Protein AF-0000000078366373 (afdb_homodimer)

Sequence (288 aa):
IADQNVWAMVDSGSMINIIPTELASAACLTLQKTSTSIRTMGGFKQEVDGVVEKQEIEVAKTRMALSFLVTKAPDVILGRPFLFAYNAVLAFDQTRREEVLRVEDGAGNKFETTICQPQSGKWQVSAEEEERCHRCGEPPAEDFIADQNVWAMVDSGSMINIIPTELASAACLTLQKTSTSIRTMGGFKQEVDGVVEKQEIEVAKTRMALSFLVTKAPDVILGRPFLFAYNAVLAFDQTRREEVLRVEDGAGNKFETTICQPQSGKWQVSAEEEERCHRCGEPPAEDF

Solvent-accessible surface area (backbone atoms only — not comparable to full-atom values): 16260 Å² total; per-residue (Å²): 70,83,91,39,91,65,44,53,42,57,21,62,61,33,84,48,26,34,38,18,43,68,56,38,58,74,60,66,58,70,69,39,87,62,87,68,78,48,64,47,79,71,66,45,77,46,70,55,76,19,31,34,68,65,43,55,35,69,57,66,92,31,73,49,63,42,57,28,40,22,22,79,30,82,53,29,33,40,7,36,57,51,36,25,72,26,40,21,33,40,38,27,35,52,90,76,70,43,36,36,39,32,34,37,36,97,86,66,52,73,32,70,42,75,52,52,69,46,58,76,92,66,43,62,44,72,82,79,68,88,72,71,87,70,74,84,68,72,73,75,75,73,81,124,70,81,91,41,88,63,44,46,42,57,21,61,61,33,85,47,27,34,37,17,43,68,56,39,57,74,60,65,57,70,68,38,86,63,86,66,78,48,63,47,79,70,66,44,79,47,68,54,76,19,32,34,69,66,43,55,36,70,57,66,91,30,73,49,62,43,57,29,39,23,24,79,29,82,53,29,33,41,6,37,56,50,34,24,72,27,39,22,32,40,37,27,34,52,89,77,69,43,36,37,40,33,35,38,38,97,85,66,53,72,32,69,42,70,52,52,69,44,64,73,93,63,44,51,40,62,83,76,78,69,73,76,89,68,73,84,69,72,72,74,76,72,81,124

Radius of gyration: 20.95 Å; Cα contacts (8 Å, |Δi|>4): 600; chains: 2; bounding box: 37×54×82 Å

Secondary structure (DSSP, 8-state):
-TT----EEE-TT-SS-EEEHHHHHHTTPPPBP----EE-TT--EE-EEEEEEEEEEEETTEEEEEEEEEES-SSEEE-HHHHHHTT-EEEEETTTTEEEEEEE-TTS-EEEEEEPP-SSS--------S--------------/-TT----EEE-TT-SS-EEEHHHHHHTTPPPBP----EE-TTS-EE-EEEEEEEEEEEETTEEEEEEEEEES-SSEEE-HHHHHHTT-EEEEETTTTEEEEEEE-TTS-EEEEEEPP-SSS---------S-------------

Structure (mmCIF, N/CA/C/O backbone):
data_AF-0000000078366373-model_v1
#
loop_
_entity.id
_entity.type
_entity.pdbx_description
1 polymer 'Peptidase A2 domain-containing protein'
#
loop_
_atom_site.group_PDB
_atom_site.id
_atom_site.type_symbol
_atom_site.label_atom_id
_atom_site.label_alt_id
_atom_site.label_comp_id
_atom_site.label_asym_id
_atom_site.label_entity_id
_atom_site.label_seq_id
_atom_site.pdbx_PDB_ins_code
_atom_site.Cartn_x
_atom_site.Cartn_y
_atom_site.Cartn_z
_atom_site.occupancy
_atom_site.B_iso_or_equiv
_atom_site.auth_seq_id
_atom_site.auth_comp_id
_atom_site.auth_asym_id
_atom_site.auth_atom_id
_atom_site.pdbx_PDB_model_num
ATOM 1 N N . ILE A 1 1 ? 3.695 -14.891 -13.5 1 82 1 ILE A N 1
ATOM 2 C CA . ILE A 1 1 ? 2.678 -15.789 -12.961 1 82 1 ILE A CA 1
ATOM 3 C C . ILE A 1 1 ? 2.322 -16.859 -13.992 1 82 1 ILE A C 1
ATOM 5 O O . ILE A 1 1 ? 1.938 -16.531 -15.125 1 82 1 ILE A O 1
ATOM 9 N N . ALA A 1 2 ? 2.238 -18.047 -13.57 1 78.75 2 ALA A N 1
ATOM 10 C CA . ALA A 1 2 ? 1.928 -19.156 -14.477 1 78.75 2 ALA A CA 1
ATOM 11 C C . ALA A 1 2 ? 2.57 -18.938 -15.844 1 78.75 2 ALA A C 1
ATOM 13 O O . ALA A 1 2 ? 1.902 -19.047 -16.875 1 78.75 2 ALA A O 1
ATOM 14 N N . ASP A 1 3 ? 3.795 -18.5 -15.875 1 81.06 3 ASP A N 1
ATOM 15 C CA . ASP A 1 3 ? 4.633 -18.359 -17.062 1 81.06 3 ASP A CA 1
ATOM 16 C C . ASP A 1 3 ? 4.281 -17.078 -17.828 1 81.06 3 ASP A C 1
ATOM 18 O O . ASP A 1 3 ? 4.613 -16.938 -19 1 81.06 3 ASP A O 1
ATOM 22 N N . GLN A 1 4 ? 3.451 -16.203 -17.297 1 85.19 4 GLN A N 1
ATOM 23 C CA . GLN A 1 4 ? 3.125 -14.906 -17.859 1 85.19 4 GLN A CA 1
ATOM 24 C C . GLN A 1 4 ? 3.816 -13.781 -17.109 1 85.19 4 GLN A C 1
ATOM 26 O O . GLN A 1 4 ? 3.887 -13.812 -15.875 1 85.19 4 GLN A O 1
ATOM 31 N N . ASN A 1 5 ? 4.359 -12.93 -17.875 1 88.88 5 ASN A N 1
ATOM 32 C CA . ASN A 1 5 ? 4.879 -11.703 -17.281 1 88.88 5 ASN A CA 1
ATOM 33 C C . ASN A 1 5 ? 3.787 -10.648 -17.141 1 88.88 5 ASN A C 1
ATOM 35 O O . ASN A 1 5 ? 3.117 -10.297 -18.109 1 88.88 5 ASN A O 1
ATOM 39 N N . VAL A 1 6 ? 3.58 -10.273 -15.945 1 92.31 6 VAL A N 1
ATOM 40 C CA . VAL A 1 6 ? 2.523 -9.297 -15.703 1 92.31 6 VAL A CA 1
ATOM 41 C C . VAL A 1 6 ? 3.049 -8.18 -14.805 1 92.31 6 VAL A C 1
ATOM 43 O O . VAL A 1 6 ? 4.004 -8.383 -14.047 1 92.31 6 VAL A O 1
ATOM 46 N N . TRP A 1 7 ? 2.451 -7.078 -14.992 1 91.62 7 TRP A N 1
ATOM 47 C CA . TRP A 1 7 ? 2.709 -5.988 -14.062 1 91.62 7 TRP A CA 1
ATOM 48 C C . TRP A 1 7 ? 1.916 -6.176 -12.773 1 91.62 7 TRP A C 1
ATOM 50 O O . TRP A 1 7 ? 0.748 -6.57 -12.805 1 91.62 7 TRP A O 1
ATOM 60 N N . ALA A 1 8 ? 2.58 -5.898 -11.672 1 94.75 8 ALA A N 1
ATOM 61 C CA . ALA A 1 8 ? 1.921 -5.988 -10.367 1 94.75 8 ALA A CA 1
ATOM 62 C C . ALA A 1 8 ? 2.203 -4.75 -9.523 1 94.75 8 ALA A C 1
ATOM 64 O O . ALA A 1 8 ? 3.287 -4.168 -9.609 1 94.75 8 ALA A O 1
ATOM 65 N N . MET A 1 9 ? 1.255 -4.406 -8.758 1 94.56 9 MET A N 1
ATOM 66 C CA . MET A 1 9 ? 1.419 -3.334 -7.781 1 94.56 9 MET A CA 1
ATOM 67 C C . MET A 1 9 ? 1.828 -3.891 -6.426 1 94.56 9 MET A C 1
ATOM 69 O O . MET A 1 9 ? 1.18 -4.797 -5.898 1 94.56 9 MET A O 1
ATOM 73 N N . VAL A 1 10 ? 2.904 -3.389 -5.914 1 96.75 10 VAL A N 1
ATOM 74 C CA . VAL A 1 10 ? 3.277 -3.719 -4.543 1 96.75 10 VAL A CA 1
ATOM 75 C C . VAL A 1 10 ? 2.527 -2.814 -3.568 1 96.75 10 VAL A C 1
ATOM 77 O O . VAL A 1 10 ? 2.637 -1.588 -3.641 1 96.75 10 VAL A O 1
ATOM 80 N N . ASP A 1 11 ? 1.824 -3.436 -2.689 1 94.94 11 ASP A N 1
ATOM 81 C CA . ASP A 1 11 ? 0.873 -2.689 -1.87 1 94.94 11 ASP A CA 1
ATOM 82 C C . ASP A 1 11 ? 0.983 -3.086 -0.4 1 94.94 11 ASP A C 1
ATOM 84 O O . ASP A 1 11 ? 0.378 -4.07 0.029 1 94.94 11 ASP A O 1
ATOM 88 N N . SER A 1 12 ? 1.621 -2.26 0.388 1 96.31 12 SER A N 1
ATOM 89 C CA . SER A 1 12 ? 1.841 -2.557 1.799 1 96.31 12 SER A CA 1
ATOM 90 C C . SER A 1 12 ? 0.565 -2.361 2.611 1 96.31 12 SER A C 1
ATOM 92 O O . SER A 1 12 ? 0.498 -2.758 3.777 1 96.31 12 SER A O 1
ATOM 94 N N . GLY A 1 13 ? -0.453 -1.841 2.092 1 93.25 13 GLY A N 1
ATOM 95 C CA . GLY A 1 13 ? -1.725 -1.666 2.775 1 93.25 13 GLY A CA 1
ATOM 96 C C . GLY A 1 13 ? -2.695 -2.805 2.531 1 93.25 13 GLY A C 1
ATOM 97 O O . GLY A 1 13 ? -3.707 -2.926 3.227 1 93.25 13 GLY A O 1
ATOM 98 N N . SER A 1 14 ? -2.389 -3.598 1.565 1 93.94 14 SER A N 1
ATOM 99 C CA . SER A 1 14 ? -3.293 -4.688 1.21 1 93.94 14 SER A CA 1
ATOM 100 C C . SER A 1 14 ? -3.018 -5.93 2.051 1 93.94 14 SER A C 1
ATOM 102 O O . SER A 1 14 ? -1.925 -6.496 1.989 1 93.94 14 SER A O 1
ATOM 104 N N . MET A 1 15 ? -3.99 -6.406 2.643 1 93.12 15 MET A N 1
ATOM 105 C CA . MET A 1 15 ? -3.865 -7.582 3.502 1 93.12 15 MET A CA 1
ATOM 106 C C . MET A 1 15 ? -3.928 -8.867 2.682 1 93.12 15 MET A C 1
ATOM 108 O O . MET A 1 15 ? -3.781 -9.961 3.225 1 93.12 15 MET A O 1
ATOM 112 N N . ILE A 1 16 ? -4.082 -8.641 1.407 1 94.81 16 ILE A N 1
ATOM 113 C CA . ILE A 1 16 ? -4.25 -9.812 0.549 1 94.81 16 ILE A CA 1
ATOM 114 C C . ILE A 1 16 ? -3.488 -9.602 -0.758 1 94.81 16 ILE A C 1
ATOM 116 O O . ILE A 1 16 ? -3.172 -8.469 -1.128 1 94.81 16 ILE A O 1
ATOM 120 N N . ASN A 1 17 ? -3.148 -10.727 -1.394 1 97.25 17 ASN A N 1
ATOM 121 C CA . ASN A 1 17 ? -2.734 -10.727 -2.793 1 97.25 17 ASN A CA 1
ATOM 122 C C . ASN A 1 17 ? -3.928 -10.883 -3.73 1 97.25 17 ASN A C 1
ATOM 124 O O . ASN A 1 17 ? -4.848 -11.656 -3.453 1 97.25 17 ASN A O 1
ATOM 128 N N . ILE A 1 18 ? -3.838 -10.203 -4.883 1 97.19 18 ILE A N 1
ATOM 129 C CA . ILE A 1 18 ? -4.98 -10.242 -5.789 1 97.19 18 ILE A CA 1
ATOM 130 C C . ILE A 1 18 ? -4.508 -10.555 -7.203 1 97.19 18 ILE A C 1
ATOM 132 O O . ILE A 1 18 ? -3.494 -10.016 -7.66 1 97.19 18 ILE A O 1
ATOM 136 N N . ILE A 1 19 ? -5.219 -11.422 -7.812 1 96.88 19 ILE A N 1
ATOM 137 C CA . ILE A 1 19 ? -5.117 -11.648 -9.25 1 96.88 19 ILE A CA 1
ATOM 138 C C . ILE A 1 19 ? -6.449 -11.312 -9.922 1 96.88 19 ILE A C 1
ATOM 140 O O . ILE A 1 19 ? -7.512 -11.727 -9.453 1 96.88 19 ILE A O 1
ATOM 144 N N . PRO A 1 20 ? -6.406 -10.617 -10.992 1 96.31 20 PRO A N 1
ATOM 145 C CA . PRO A 1 20 ? -7.641 -10.328 -11.734 1 96.31 20 PRO A CA 1
ATOM 146 C C . PRO A 1 20 ? -8.273 -11.586 -12.328 1 96.31 20 PRO A C 1
ATOM 148 O O . PRO A 1 20 ? -7.559 -12.469 -12.812 1 96.31 20 PRO A O 1
ATOM 151 N N . THR A 1 21 ? -9.57 -11.57 -12.359 1 96.88 21 THR A N 1
ATOM 152 C CA . THR A 1 21 ? -10.32 -12.695 -12.922 1 96.88 21 THR A CA 1
ATOM 153 C C . THR A 1 21 ? -9.883 -12.977 -14.352 1 96.88 21 THR A C 1
ATOM 155 O O . THR A 1 21 ? -9.711 -14.133 -14.742 1 96.88 21 THR A O 1
ATOM 158 N N . GLU A 1 22 ? -9.695 -11.906 -15.117 1 95.06 22 GLU A N 1
ATOM 159 C CA . GLU A 1 22 ? -9.305 -12.078 -16.516 1 95.06 22 GLU A CA 1
ATOM 160 C C . GLU A 1 22 ? -7.957 -12.773 -16.625 1 95.06 22 GLU A C 1
ATOM 162 O O . GLU A 1 22 ? -7.773 -13.648 -17.484 1 95.06 22 GLU A O 1
ATOM 167 N N . LEU A 1 23 ? -7.082 -12.406 -15.828 1 94.56 23 LEU A N 1
ATOM 168 C CA . LEU A 1 23 ? -5.762 -13.023 -15.844 1 94.56 23 LEU A CA 1
ATOM 169 C C . LEU A 1 23 ? -5.844 -14.484 -15.391 1 94.56 23 LEU A C 1
ATOM 171 O O . LEU A 1 23 ? -5.203 -15.352 -15.977 1 94.56 23 LEU A O 1
ATOM 175 N N . ALA A 1 24 ? -6.559 -14.75 -14.312 1 96.38 24 ALA A N 1
ATOM 176 C CA . ALA A 1 24 ? -6.723 -16.109 -13.82 1 96.38 24 ALA A CA 1
ATOM 177 C C . ALA A 1 24 ? -7.297 -17.016 -14.906 1 96.38 24 ALA A C 1
ATOM 179 O O . ALA A 1 24 ? -6.844 -18.156 -15.078 1 96.38 24 ALA A O 1
ATOM 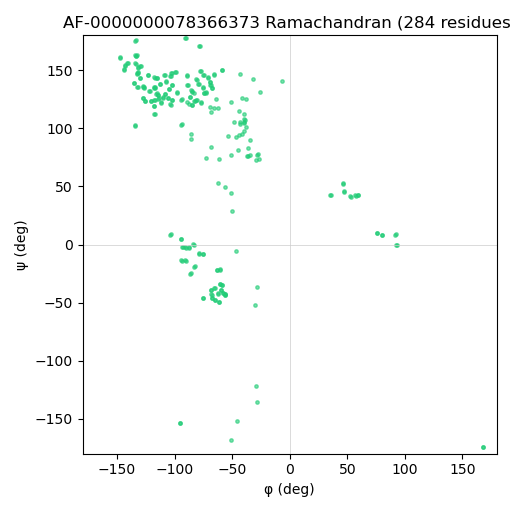180 N N . SER A 1 25 ? -8.258 -16.5 -15.57 1 95 25 SER A N 1
ATOM 181 C CA . SER A 1 25 ? -8.891 -17.25 -16.656 1 95 25 SER A CA 1
ATOM 182 C C . SER A 1 25 ? -7.91 -17.5 -17.797 1 95 25 SER A C 1
ATOM 184 O O . SER A 1 25 ? -7.789 -18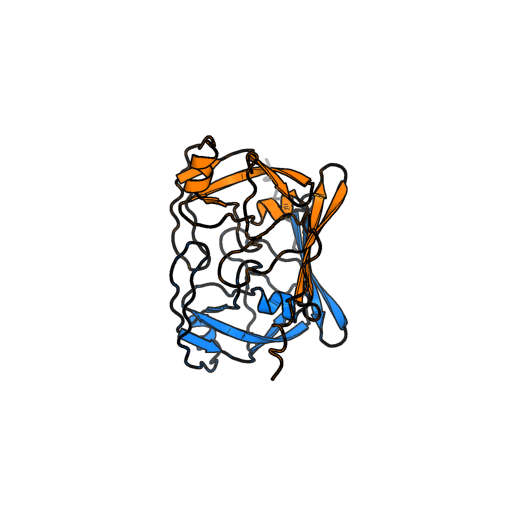.641 -18.281 1 95 25 SER A O 1
ATOM 186 N N . ALA A 1 26 ? -7.242 -16.453 -18.172 1 92.75 26 ALA A N 1
ATOM 187 C CA . ALA A 1 26 ? -6.297 -16.562 -19.281 1 92.75 26 ALA A CA 1
ATOM 188 C C . ALA A 1 26 ? -5.188 -17.562 -18.969 1 92.75 26 ALA A C 1
ATOM 190 O O . ALA A 1 26 ? -4.691 -18.25 -19.859 1 92.75 26 ALA A O 1
ATOM 191 N N . ALA A 1 27 ? -4.832 -17.609 -17.719 1 92.81 27 ALA A N 1
ATOM 192 C CA . ALA A 1 27 ? -3.74 -18.484 -17.297 1 92.81 27 ALA A CA 1
ATOM 193 C C . ALA A 1 27 ? -4.262 -19.859 -16.906 1 92.81 27 ALA A C 1
ATOM 195 O O . ALA A 1 27 ? -3.492 -20.719 -16.469 1 92.81 27 ALA A O 1
ATOM 196 N N . CYS A 1 28 ? -5.582 -20.078 -16.938 1 93.31 28 CYS A N 1
ATOM 197 C CA . CYS A 1 28 ? -6.242 -21.344 -16.625 1 93.31 28 CYS A CA 1
ATOM 198 C C . CYS A 1 28 ? -5.926 -21.781 -15.203 1 93.31 28 CYS A C 1
ATOM 200 O O . CYS A 1 28 ? -5.59 -22.938 -14.969 1 93.31 28 CYS A O 1
ATOM 202 N N . LEU A 1 29 ? -5.977 -20.828 -14.367 1 94.81 29 LEU A N 1
ATOM 203 C CA . LEU A 1 29 ? -5.746 -21.156 -12.969 1 94.81 29 LEU A CA 1
ATOM 204 C C . LEU A 1 29 ? -6.969 -21.844 -12.359 1 94.81 29 LEU A C 1
ATOM 206 O O . LEU A 1 29 ? -8.102 -21.516 -12.719 1 94.81 29 LEU A O 1
ATOM 210 N N . THR A 1 30 ? -6.703 -22.75 -11.469 1 95.06 30 THR A N 1
ATOM 211 C CA . THR A 1 30 ? -7.785 -23.422 -10.758 1 95.06 30 THR A CA 1
ATOM 212 C C . THR A 1 30 ? -8.281 -22.562 -9.602 1 95.06 30 THR A C 1
ATOM 214 O O . THR A 1 30 ? -7.504 -22.188 -8.719 1 95.06 30 THR A O 1
ATOM 217 N N . LEU A 1 31 ? -9.547 -22.281 -9.578 1 96.81 31 LEU A N 1
ATOM 218 C CA . LEU A 1 31 ? -10.148 -21.469 -8.531 1 96.81 31 LEU A CA 1
ATOM 219 C C . LEU A 1 31 ? -10.883 -22.344 -7.512 1 96.81 31 LEU A C 1
ATOM 221 O O . LEU A 1 31 ? -11.562 -23.297 -7.887 1 96.81 31 LEU A O 1
ATOM 225 N N . GLN A 1 32 ? -10.68 -22 -6.324 1 97.81 32 GLN A N 1
ATOM 226 C CA . GLN A 1 32 ? -11.484 -22.562 -5.246 1 97.81 32 GLN A CA 1
ATOM 227 C C . GLN A 1 32 ? -12.547 -21.578 -4.773 1 97.81 32 GLN A C 1
ATOM 229 O O . GLN A 1 32 ? -12.297 -20.375 -4.73 1 97.81 32 GLN A O 1
ATOM 234 N N . LYS A 1 33 ? -13.641 -22.125 -4.371 1 96.06 33 LYS A N 1
ATOM 235 C CA . LYS A 1 33 ? -14.695 -21.281 -3.83 1 96.06 33 LYS A CA 1
ATOM 236 C C . LYS A 1 33 ? -14.312 -20.719 -2.467 1 96.06 33 LYS A C 1
ATOM 238 O O . LYS A 1 33 ? -13.594 -21.359 -1.704 1 96.06 33 LYS A O 1
ATOM 243 N N . THR A 1 34 ? -14.758 -19.469 -2.283 1 94.81 34 THR A N 1
ATOM 244 C CA . THR A 1 34 ? -14.539 -18.859 -0.982 1 94.81 34 THR A CA 1
ATOM 245 C C . THR A 1 34 ? -15.727 -17.984 -0.587 1 94.81 34 THR A C 1
ATOM 247 O O . THR A 1 34 ? -16.438 -17.469 -1.451 1 94.81 34 THR A O 1
ATOM 250 N N . SER A 1 35 ? -15.969 -17.781 0.707 1 92.94 35 SER A N 1
ATOM 251 C CA . SER A 1 35 ? -16.984 -16.875 1.231 1 92.94 35 SER A CA 1
ATOM 252 C C . SER A 1 35 ? -16.359 -15.578 1.736 1 92.94 35 SER A C 1
ATOM 254 O O . SER A 1 35 ? -17.047 -14.734 2.316 1 92.94 35 SER A O 1
ATOM 256 N N . THR A 1 36 ? -15.188 -15.469 1.461 1 90.94 36 THR A N 1
ATOM 257 C CA . THR A 1 36 ? -14.438 -14.312 1.933 1 90.94 36 THR A CA 1
ATOM 258 C C . THR A 1 36 ? -14.938 -13.039 1.256 1 90.94 36 THR A C 1
ATOM 260 O O . THR A 1 36 ? -15.211 -13.031 0.054 1 90.94 36 THR A O 1
ATOM 263 N N . SER A 1 37 ? -15.117 -12.008 2.057 1 90.25 37 SER A N 1
ATOM 264 C CA . SER A 1 37 ? -15.391 -10.664 1.542 1 90.25 37 SER A CA 1
ATOM 265 C C . SER A 1 37 ? -14.258 -9.703 1.888 1 90.25 37 SER A C 1
ATOM 267 O O . SER A 1 37 ? -13.625 -9.828 2.938 1 90.25 37 SER A O 1
ATOM 269 N N . ILE A 1 38 ? -14.031 -8.836 0.922 1 91.19 38 ILE A N 1
ATOM 270 C CA . ILE A 1 38 ? -12.977 -7.863 1.178 1 91.19 38 ILE A CA 1
ATOM 271 C C . ILE A 1 38 ? -13.492 -6.453 0.887 1 91.19 38 ILE A C 1
ATOM 273 O O . ILE A 1 38 ? -14.453 -6.281 0.128 1 91.19 38 ILE A O 1
ATOM 277 N N . ARG A 1 39 ? -12.883 -5.496 1.567 1 89.62 39 ARG A N 1
ATOM 278 C CA . ARG A 1 39 ? -13.141 -4.082 1.335 1 89.62 39 ARG A CA 1
ATOM 279 C C . ARG A 1 39 ? -11.859 -3.338 0.985 1 89.62 39 ARG A C 1
ATOM 281 O O . ARG A 1 39 ? -10.797 -3.631 1.537 1 89.62 39 ARG A O 1
ATOM 288 N N . THR A 1 40 ? -12.023 -2.377 0.145 1 87.56 40 THR A N 1
ATOM 289 C CA . THR A 1 40 ? -10.891 -1.515 -0.178 1 87.56 40 THR A CA 1
ATOM 290 C C . THR A 1 40 ? -10.664 -0.487 0.926 1 87.56 40 THR A C 1
ATOM 292 O O . THR A 1 40 ? -11.484 -0.352 1.836 1 87.56 40 THR A O 1
ATOM 295 N N . MET A 1 41 ? -9.625 0.19 0.864 1 82.19 41 MET A N 1
ATOM 296 C CA . MET A 1 41 ? -9.352 1.265 1.812 1 82.19 41 MET A CA 1
ATOM 297 C C . MET A 1 41 ? -10.383 2.377 1.692 1 82.19 41 MET A C 1
ATOM 299 O O . MET A 1 41 ? -10.672 3.074 2.668 1 82.19 41 MET A O 1
ATOM 303 N N . GLY A 1 42 ? -10.992 2.42 0.568 1 82.94 42 GLY A N 1
ATOM 304 C CA . GLY A 1 42 ? -12.078 3.375 0.392 1 82.94 42 GLY A CA 1
ATOM 305 C C . GLY A 1 42 ? -13.383 2.922 1.023 1 82.94 42 GLY A C 1
ATOM 306 O O . GLY A 1 42 ? -14.359 3.67 1.043 1 82.94 42 GLY A O 1
ATOM 307 N N . GLY A 1 43 ? -13.367 1.695 1.475 1 85.94 43 GLY A N 1
ATOM 308 C CA . GLY A 1 43 ? -14.562 1.171 2.123 1 85.94 43 GLY A CA 1
ATOM 309 C C . GLY A 1 43 ? -15.492 0.458 1.164 1 85.94 43 GLY A C 1
ATOM 310 O O . GLY A 1 43 ? -16.609 0.099 1.533 1 85.94 43 GLY A O 1
ATOM 311 N N . PHE A 1 44 ? -15.047 0.253 -0.017 1 87.56 44 PHE A N 1
ATOM 312 C CA . PHE A 1 44 ? -15.898 -0.368 -1.027 1 87.56 44 PHE A CA 1
ATOM 313 C C . PHE A 1 44 ? -15.773 -1.887 -0.981 1 87.56 44 PHE A C 1
ATOM 315 O O . PHE A 1 44 ? -14.672 -2.42 -0.834 1 87.56 44 PHE A O 1
ATOM 322 N N . LYS A 1 45 ? -16.906 -2.447 -1.097 1 90.31 45 LYS A N 1
ATOM 323 C CA . LYS A 1 45 ? -16.906 -3.906 -1.142 1 90.31 45 LYS A CA 1
ATOM 324 C C . LYS A 1 45 ? -16.422 -4.414 -2.502 1 90.31 45 LYS A C 1
ATOM 326 O O . LYS A 1 45 ? -16.891 -3.945 -3.541 1 90.31 45 LYS A O 1
ATOM 331 N N . GLN A 1 46 ? -15.586 -5.375 -2.469 1 91.69 46 GLN A N 1
ATOM 332 C CA . GLN A 1 46 ? -15.078 -6.02 -3.676 1 91.69 46 GLN A CA 1
ATOM 333 C C . GLN A 1 46 ? -15.539 -7.473 -3.756 1 91.69 46 GLN A C 1
ATOM 335 O O . GLN A 1 46 ? -15.359 -8.242 -2.809 1 91.69 46 GLN A O 1
ATOM 340 N N . GLU A 1 47 ? -16.141 -7.766 -4.848 1 93.5 47 GLU A N 1
ATOM 341 C CA . GLU A 1 47 ? -16.547 -9.156 -5.047 1 93.5 47 GLU A CA 1
ATOM 342 C C . GLU A 1 47 ? -15.336 -10.062 -5.246 1 93.5 47 GLU A C 1
ATOM 344 O O . GLU A 1 47 ? -14.391 -9.695 -5.949 1 93.5 47 GLU A O 1
ATOM 349 N N . VAL A 1 48 ? -15.438 -11.219 -4.633 1 96.56 48 VAL A N 1
ATOM 350 C CA . VAL A 1 48 ? -14.375 -12.219 -4.742 1 96.56 48 VAL A CA 1
ATOM 351 C C . VAL A 1 48 ? -14.875 -13.414 -5.547 1 96.56 48 VAL A C 1
ATOM 353 O O . VAL A 1 48 ? -15.844 -14.07 -5.16 1 96.56 48 VAL A O 1
ATOM 356 N N . ASP A 1 49 ? -14.211 -13.711 -6.605 1 97.44 49 ASP A N 1
ATOM 357 C CA . ASP A 1 49 ? -14.641 -14.789 -7.492 1 97.44 49 ASP A CA 1
ATOM 358 C C . ASP A 1 49 ? -14.102 -16.141 -7.016 1 97.44 49 ASP A C 1
ATOM 360 O O . ASP A 1 49 ? -14.664 -17.188 -7.352 1 97.44 49 ASP A O 1
ATOM 364 N N . GLY A 1 50 ? -13.031 -16.094 -6.305 1 98 50 GLY A N 1
ATOM 365 C CA . GLY A 1 50 ? -12.414 -17.312 -5.805 1 98 50 GLY A CA 1
ATOM 366 C C . GLY A 1 50 ? -11.016 -17.094 -5.246 1 98 50 GLY A C 1
ATOM 367 O O . GLY A 1 50 ? -10.617 -15.953 -5.008 1 98 50 GLY A O 1
ATOM 368 N N . VAL A 1 51 ? -10.453 -18.219 -4.918 1 98.25 51 VAL A N 1
ATOM 369 C CA . VAL A 1 51 ? -9.094 -18.203 -4.391 1 98.25 51 VAL A CA 1
ATOM 370 C C . VAL A 1 51 ? -8.211 -19.156 -5.195 1 98.25 51 VAL A C 1
ATOM 372 O O . VAL A 1 51 ? -8.641 -20.25 -5.57 1 98.25 51 VAL A O 1
ATOM 375 N N . VAL A 1 52 ? -7.066 -18.719 -5.535 1 97.69 52 VAL A N 1
ATOM 376 C CA . VAL A 1 52 ? -6.012 -19.578 -6.059 1 97.69 52 VAL A CA 1
ATOM 377 C C . VAL A 1 52 ? -4.988 -19.859 -4.961 1 97.69 52 VAL A C 1
ATOM 379 O O . VAL A 1 52 ? -4.395 -18.938 -4.398 1 97.69 52 VAL A O 1
ATOM 382 N N . GLU A 1 53 ? -4.762 -21.062 -4.715 1 96.75 53 GLU A N 1
ATOM 383 C CA . GLU A 1 53 ? -3.832 -21.438 -3.648 1 96.75 53 GLU A CA 1
ATOM 384 C C . GLU A 1 53 ? -2.496 -21.891 -4.219 1 96.75 53 GLU A C 1
ATOM 386 O O . GLU A 1 53 ? -2.451 -22.516 -5.289 1 96.75 53 GLU A O 1
ATOM 391 N N . LYS A 1 54 ? -1.443 -21.578 -3.506 1 96.44 54 LYS A N 1
ATOM 392 C CA . LYS A 1 54 ? -0.094 -22.062 -3.779 1 96.44 54 LYS A CA 1
ATOM 393 C C . LYS A 1 54 ? 0.3 -21.812 -5.23 1 96.44 54 LYS A C 1
ATOM 395 O O . LYS A 1 54 ? 0.787 -22.703 -5.914 1 96.44 54 LYS A O 1
ATOM 400 N N . GLN A 1 55 ? -0.048 -20.672 -5.699 1 96.31 55 GLN A N 1
ATOM 401 C CA . GLN A 1 55 ? 0.388 -20.281 -7.031 1 96.31 55 GLN A CA 1
ATOM 402 C C . GLN A 1 55 ? 1.846 -19.828 -7.023 1 96.31 55 GLN A C 1
ATOM 404 O O . GLN A 1 55 ? 2.207 -18.891 -6.305 1 96.31 55 GLN A O 1
ATOM 409 N N . GLU A 1 56 ? 2.641 -20.484 -7.816 1 95.44 56 GLU A N 1
ATOM 410 C CA . GLU A 1 56 ? 4.039 -20.094 -7.918 1 95.44 56 GLU A CA 1
ATOM 411 C C . GLU A 1 56 ? 4.188 -18.781 -8.703 1 95.44 56 GLU A C 1
ATOM 413 O O . GLU A 1 56 ? 3.629 -18.641 -9.789 1 95.44 56 GLU A O 1
ATOM 418 N N . ILE A 1 57 ? 4.953 -17.859 -8.086 1 96 57 ILE A N 1
ATOM 419 C CA . ILE A 1 57 ? 5.277 -16.625 -8.797 1 96 57 ILE A CA 1
ATOM 420 C C . ILE A 1 57 ? 6.77 -16.328 -8.656 1 96 57 ILE A C 1
ATOM 422 O O . ILE A 1 57 ? 7.426 -16.828 -7.742 1 96 57 ILE A O 1
ATOM 426 N N . GLU A 1 58 ? 7.227 -15.578 -9.633 1 96.31 58 GLU A N 1
ATOM 427 C CA . GLU A 1 58 ? 8.617 -15.141 -9.57 1 96.31 58 GLU A CA 1
ATOM 428 C C . GLU A 1 58 ? 8.719 -13.617 -9.562 1 96.31 58 GLU A C 1
ATOM 430 O O . GLU A 1 58 ? 8.164 -12.953 -10.438 1 96.31 58 GLU A O 1
ATOM 435 N N . VAL A 1 59 ? 9.359 -13.141 -8.547 1 95.94 59 VAL A N 1
ATOM 436 C CA . VAL A 1 59 ? 9.68 -11.719 -8.43 1 95.94 59 VAL A CA 1
ATOM 437 C C . VAL A 1 59 ? 11.172 -11.547 -8.164 1 95.94 59 VAL A C 1
ATOM 439 O O . VAL A 1 59 ? 11.711 -12.109 -7.207 1 95.94 59 VAL A O 1
ATOM 442 N N . ALA A 1 60 ? 11.906 -10.742 -8.961 1 94.69 60 ALA A N 1
ATOM 443 C CA . ALA A 1 60 ? 13.336 -10.477 -8.82 1 94.69 60 ALA A CA 1
ATOM 444 C C . ALA A 1 60 ? 14.125 -11.766 -8.617 1 94.69 60 ALA A C 1
ATOM 446 O O . ALA A 1 60 ? 14.914 -11.883 -7.676 1 94.69 60 ALA A O 1
ATOM 447 N N . LYS A 1 61 ? 13.883 -12.789 -9.352 1 94 61 LYS A N 1
ATOM 448 C CA . LYS A 1 61 ? 14.602 -14.055 -9.406 1 94 61 LYS A CA 1
ATOM 449 C C . LYS A 1 61 ? 14.266 -14.922 -8.195 1 94 61 LYS A C 1
ATOM 451 O O . LYS A 1 61 ? 14.961 -15.898 -7.91 1 94 61 LYS A O 1
ATOM 456 N N . THR A 1 62 ? 13.297 -14.539 -7.441 1 96.75 62 THR A N 1
ATOM 457 C CA . THR A 1 62 ? 12.844 -15.312 -6.289 1 96.75 62 THR A CA 1
ATOM 458 C C . THR A 1 62 ? 11.484 -15.953 -6.566 1 96.75 62 THR A C 1
ATOM 460 O O . THR A 1 62 ? 10.531 -15.266 -6.938 1 96.75 62 THR A O 1
ATOM 463 N N . ARG A 1 63 ? 11.43 -17.219 -6.312 1 96.25 63 ARG A N 1
ATOM 464 C CA . ARG A 1 63 ? 10.203 -17.953 -6.578 1 96.25 63 ARG A CA 1
ATOM 465 C C . ARG A 1 63 ? 9.594 -18.484 -5.285 1 96.25 63 ARG A C 1
ATOM 467 O O . ARG A 1 63 ? 10.297 -19.078 -4.465 1 96.25 63 ARG A O 1
ATOM 474 N N . MET A 1 64 ? 8.352 -18.219 -5.141 1 96.88 64 MET A N 1
ATOM 475 C CA . MET A 1 64 ? 7.586 -18.75 -4.016 1 96.88 64 MET A CA 1
ATOM 476 C C . MET A 1 64 ? 6.137 -19 -4.414 1 96.88 64 MET A C 1
ATOM 478 O O . MET A 1 64 ? 5.664 -18.484 -5.422 1 96.88 64 MET A O 1
ATOM 482 N N . ALA A 1 65 ? 5.531 -19.812 -3.643 1 97.06 65 ALA A N 1
ATOM 483 C CA . ALA A 1 65 ? 4.105 -20.062 -3.836 1 97.06 65 ALA A CA 1
ATOM 484 C C . ALA A 1 65 ? 3.266 -19.219 -2.889 1 97.06 65 ALA A C 1
ATOM 486 O O . ALA A 1 65 ? 3.523 -19.188 -1.684 1 97.06 65 ALA A O 1
ATOM 487 N N . LEU A 1 66 ? 2.307 -18.562 -3.441 1 97.81 66 LEU A N 1
ATOM 488 C CA . LEU A 1 66 ? 1.418 -17.703 -2.66 1 97.81 66 LEU A CA 1
ATOM 489 C C . LEU A 1 66 ? -0.041 -17.969 -3.016 1 97.81 66 LEU A C 1
ATOM 491 O O . LEU A 1 66 ? -0.334 -18.531 -4.074 1 97.81 66 LEU A O 1
ATOM 495 N N . SER A 1 67 ? -0.898 -17.531 -2.166 1 98.19 67 SER A N 1
ATOM 496 C CA . SER A 1 67 ? -2.332 -17.531 -2.436 1 98.19 67 SER A CA 1
ATOM 497 C C . SER A 1 67 ? -2.807 -16.156 -2.885 1 98.19 67 SER A C 1
ATOM 499 O O . SER A 1 67 ? -2.281 -15.133 -2.432 1 98.19 67 SER A O 1
ATOM 501 N N . PHE A 1 68 ? -3.791 -16.234 -3.701 1 97.94 68 PHE A N 1
ATOM 502 C CA . PHE A 1 68 ? -4.375 -15.008 -4.242 1 97.94 68 PHE A CA 1
ATOM 503 C C . PHE A 1 68 ? -5.898 -15.078 -4.207 1 97.94 68 PHE A C 1
ATOM 505 O O . PHE A 1 68 ? -6.484 -16.125 -4.484 1 97.94 68 PHE A O 1
ATOM 512 N N . LEU A 1 69 ? -6.492 -13.961 -3.84 1 98.06 69 LEU A N 1
ATOM 513 C CA . LEU A 1 69 ? -7.902 -13.805 -4.172 1 98.06 69 LEU A CA 1
ATOM 514 C C . LEU A 1 69 ? -8.078 -13.359 -5.621 1 98.06 69 LEU A C 1
ATOM 516 O O . LEU A 1 69 ? -7.289 -12.562 -6.129 1 98.06 69 LEU A O 1
ATOM 520 N N . VAL A 1 70 ? -9.062 -13.906 -6.176 1 97.56 70 VAL A N 1
ATOM 521 C CA . VAL A 1 70 ? -9.383 -13.555 -7.559 1 97.56 70 VAL A CA 1
ATOM 522 C C . VAL A 1 70 ? -10.578 -12.609 -7.59 1 97.56 70 VAL A C 1
ATOM 524 O O . VAL A 1 70 ? -11.656 -12.938 -7.082 1 97.56 70 VAL A O 1
ATOM 527 N N . THR A 1 71 ? -10.328 -11.453 -8.148 1 96.69 71 THR A N 1
ATOM 528 C CA . THR A 1 71 ? -11.367 -10.438 -8.203 1 96.69 71 T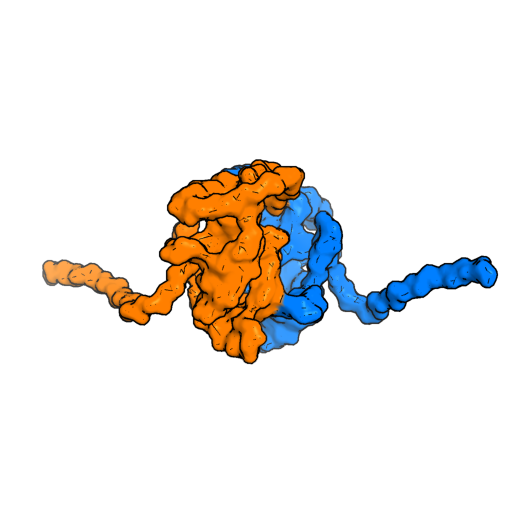HR A CA 1
ATOM 529 C C . THR A 1 71 ? -11.445 -9.82 -9.594 1 96.69 71 THR A C 1
ATOM 531 O O . THR A 1 71 ? -10.586 -10.07 -10.438 1 96.69 71 THR A O 1
ATOM 534 N N . LYS A 1 72 ? -12.461 -8.922 -9.758 1 94.06 72 LYS A N 1
ATOM 535 C CA . LYS A 1 72 ? -12.633 -8.234 -11.031 1 94.06 72 LYS A CA 1
ATOM 536 C C . LYS A 1 72 ? -11.797 -6.957 -11.086 1 94.06 72 LYS A C 1
ATOM 538 O O . LYS A 1 72 ? -11.781 -6.27 -12.109 1 94.06 72 LYS A O 1
ATOM 543 N N . ALA A 1 73 ? -11.133 -6.695 -9.969 1 90.62 73 ALA A N 1
ATOM 544 C CA . ALA A 1 73 ? -10.211 -5.562 -10.031 1 90.62 73 ALA A CA 1
ATOM 545 C C . ALA A 1 73 ? -9.156 -5.77 -11.109 1 90.62 73 ALA A C 1
ATOM 547 O O . ALA A 1 73 ? -8.719 -6.895 -11.352 1 90.62 73 ALA A O 1
ATOM 548 N N . PRO A 1 74 ? -8.672 -4.652 -11.703 1 89.38 74 PRO A N 1
ATOM 549 C CA . PRO A 1 74 ? -7.867 -4.801 -12.914 1 89.38 74 PRO A CA 1
ATOM 550 C C . PRO A 1 74 ? -6.406 -5.129 -12.617 1 89.38 74 PRO A C 1
ATOM 552 O O . PRO A 1 74 ? -5.699 -5.645 -13.484 1 89.38 74 PRO A O 1
ATOM 555 N N . ASP A 1 75 ? -5.977 -4.879 -11.445 1 91.5 75 ASP A N 1
ATOM 556 C CA . ASP A 1 75 ? -4.539 -4.934 -11.211 1 91.5 75 ASP A CA 1
ATOM 557 C C . ASP A 1 75 ? -4.164 -6.141 -10.352 1 91.5 75 ASP A C 1
ATOM 559 O O . ASP A 1 75 ? -4.93 -6.547 -9.477 1 91.5 75 ASP A O 1
ATOM 563 N N . VAL A 1 76 ? -2.986 -6.652 -10.68 1 95.44 76 VAL A N 1
ATOM 564 C CA . VAL A 1 76 ? -2.379 -7.602 -9.758 1 95.44 76 VAL A CA 1
ATOM 565 C C . VAL A 1 76 ? -1.833 -6.859 -8.539 1 95.44 76 VAL A C 1
ATOM 567 O O . VAL A 1 76 ? -1.127 -5.859 -8.68 1 95.44 76 VAL A O 1
ATOM 570 N N . ILE A 1 77 ? -2.195 -7.363 -7.41 1 96.19 77 ILE A N 1
ATOM 571 C CA . ILE A 1 77 ? -1.723 -6.738 -6.18 1 96.19 77 ILE A CA 1
ATOM 572 C C . ILE A 1 77 ? -0.872 -7.727 -5.387 1 96.19 77 ILE A C 1
ATOM 574 O O . ILE A 1 77 ? -1.316 -8.836 -5.09 1 96.19 77 ILE A O 1
ATOM 578 N N . LEU A 1 78 ? 0.332 -7.355 -5.203 1 97.44 78 LEU A N 1
ATOM 579 C CA . LEU A 1 78 ? 1.168 -8.039 -4.223 1 97.44 78 LEU A CA 1
ATOM 580 C C . LEU A 1 78 ? 1.12 -7.328 -2.875 1 97.44 78 LEU A C 1
ATOM 582 O O . LEU A 1 78 ? 1.772 -6.297 -2.688 1 97.44 78 LEU A O 1
ATOM 586 N N . GLY A 1 79 ? 0.385 -7.93 -1.992 1 96.88 79 GLY A N 1
ATOM 587 C CA . GLY A 1 79 ? 0.142 -7.309 -0.702 1 96.88 79 GLY A CA 1
ATOM 588 C C . GLY A 1 79 ? 1.096 -7.781 0.379 1 96.88 79 GLY A C 1
ATOM 589 O O . GLY A 1 79 ? 2.229 -8.164 0.087 1 96.88 79 GLY A O 1
ATOM 590 N N . ARG A 1 80 ? 0.612 -7.691 1.594 1 97.06 80 ARG A N 1
ATOM 591 C CA . ARG A 1 80 ? 1.415 -7.973 2.779 1 97.06 80 ARG A CA 1
ATOM 592 C C . ARG A 1 80 ? 1.83 -9.438 2.826 1 97.06 80 ARG A C 1
ATOM 594 O O . ARG A 1 80 ? 2.959 -9.758 3.207 1 97.06 80 ARG A O 1
ATOM 601 N N . PRO A 1 81 ? 0.971 -10.391 2.414 1 97.69 81 PRO A N 1
ATOM 602 C CA . PRO A 1 81 ? 1.462 -11.766 2.41 1 97.69 81 PRO A CA 1
ATOM 603 C C . PRO A 1 81 ? 2.699 -11.953 1.534 1 97.69 81 PRO A C 1
ATOM 605 O O . PRO A 1 81 ? 3.633 -12.656 1.919 1 97.69 81 PRO A O 1
ATOM 608 N N . PHE A 1 82 ? 2.635 -11.32 0.425 1 98.12 82 PHE A N 1
ATOM 609 C CA . PHE A 1 82 ? 3.82 -11.328 -0.425 1 98.12 82 PHE A CA 1
ATOM 610 C C . PHE A 1 82 ? 5 -10.672 0.282 1 98.12 82 PHE A C 1
ATOM 612 O O . PHE A 1 82 ? 6.098 -11.234 0.322 1 98.12 82 PHE A O 1
ATOM 619 N N . LEU A 1 83 ? 4.797 -9.531 0.812 1 98.38 83 LEU A N 1
ATOM 620 C CA . LEU A 1 83 ? 5.871 -8.758 1.432 1 98.38 83 LEU A CA 1
ATOM 621 C C . LEU A 1 83 ? 6.508 -9.539 2.578 1 98.38 83 LEU A C 1
ATOM 623 O O . LEU A 1 83 ? 7.73 -9.539 2.73 1 98.38 83 LEU A O 1
ATOM 627 N N . PHE A 1 84 ? 5.699 -10.219 3.328 1 97.94 84 PHE A N 1
ATOM 628 C CA . PHE A 1 84 ? 6.234 -11.008 4.43 1 97.94 84 PHE A CA 1
ATOM 629 C C . PHE A 1 84 ? 6.906 -12.273 3.914 1 97.94 84 PHE A C 1
ATOM 631 O O . PHE A 1 84 ? 8.031 -12.586 4.297 1 97.94 84 PHE A O 1
ATOM 638 N N . ALA A 1 85 ? 6.27 -12.961 3.031 1 98.12 85 ALA A N 1
ATOM 639 C CA . ALA A 1 85 ? 6.816 -14.227 2.539 1 98.12 85 ALA A CA 1
ATOM 640 C C . ALA A 1 85 ? 8.195 -14.023 1.913 1 98.12 85 ALA A C 1
ATOM 642 O O . ALA A 1 85 ? 9.07 -14.883 2.031 1 98.12 85 ALA A O 1
ATOM 643 N N . TYR A 1 86 ? 8.359 -12.922 1.3 1 98.56 86 TYR A N 1
ATOM 644 C CA . TYR A 1 86 ? 9.586 -12.656 0.558 1 98.56 86 TYR A CA 1
ATOM 645 C C . TYR A 1 86 ? 10.586 -11.898 1.416 1 98.56 86 TYR A C 1
ATOM 647 O O . TYR A 1 86 ? 11.633 -11.461 0.923 1 98.56 86 TYR A O 1
ATOM 655 N N . ASN A 1 87 ? 10.242 -11.695 2.666 1 98.56 87 ASN A N 1
ATOM 656 C CA . ASN A 1 87 ? 11.078 -10.844 3.51 1 98.56 87 ASN A CA 1
ATOM 657 C C . ASN A 1 87 ? 11.469 -9.555 2.791 1 98.56 87 ASN A C 1
ATOM 659 O O . ASN A 1 87 ? 12.656 -9.211 2.734 1 98.56 87 ASN A O 1
ATOM 663 N N . ALA A 1 88 ? 10.555 -8.859 2.281 1 98.69 88 ALA A N 1
ATOM 664 C CA . ALA A 1 88 ? 10.781 -7.75 1.359 1 98.69 88 ALA A CA 1
ATOM 665 C C . ALA A 1 88 ? 11.258 -6.504 2.104 1 98.69 88 ALA A C 1
ATOM 667 O O . ALA A 1 88 ? 10.891 -6.289 3.262 1 98.69 88 ALA A O 1
ATOM 668 N N . VAL A 1 89 ? 12.023 -5.746 1.462 1 98.75 89 VAL A N 1
ATOM 669 C CA . VAL A 1 89 ? 12.391 -4.391 1.863 1 98.75 89 VAL A CA 1
ATOM 670 C C . VAL A 1 89 ? 12.094 -3.414 0.728 1 98.75 89 VAL A C 1
ATOM 672 O O . VAL A 1 89 ? 12.57 -3.596 -0.396 1 98.75 89 VAL A O 1
ATOM 675 N N . LEU A 1 90 ? 11.328 -2.463 1.012 1 98.62 90 LEU A N 1
ATOM 676 C CA . LEU A 1 90 ? 11.055 -1.373 0.083 1 98.62 90 LEU A CA 1
ATOM 677 C C . LEU A 1 90 ? 11.773 -0.099 0.51 1 98.62 90 LEU A C 1
ATOM 679 O O . LEU A 1 90 ? 11.633 0.345 1.652 1 98.62 90 LEU A O 1
ATOM 683 N N . ALA A 1 91 ? 12.492 0.4 -0.403 1 98.62 91 ALA A N 1
ATOM 684 C CA . ALA A 1 91 ? 13.195 1.651 -0.126 1 98.62 91 ALA A CA 1
ATOM 685 C C . ALA A 1 91 ? 12.805 2.732 -1.128 1 98.62 91 ALA A C 1
ATOM 687 O O . ALA A 1 91 ? 12.797 2.494 -2.338 1 98.62 91 ALA A O 1
ATOM 688 N N . PHE A 1 92 ? 12.5 3.865 -0.607 1 98 92 PHE A N 1
ATOM 689 C CA . PHE A 1 92 ? 12.109 5.02 -1.411 1 98 92 PHE A CA 1
ATOM 690 C C . PHE A 1 92 ? 13.141 6.133 -1.299 1 98 92 PHE A C 1
ATOM 692 O O . PHE A 1 92 ? 13.523 6.523 -0.194 1 98 92 PHE A O 1
ATOM 699 N N . ASP A 1 93 ? 13.578 6.613 -2.385 1 96.88 93 ASP A N 1
ATOM 700 C CA . ASP A 1 93 ? 14.586 7.672 -2.436 1 96.88 93 ASP A CA 1
ATOM 701 C C . ASP A 1 93 ? 14.023 8.93 -3.098 1 96.88 93 ASP A C 1
ATOM 703 O O . ASP A 1 93 ? 13.789 8.945 -4.309 1 96.88 93 ASP A O 1
ATOM 707 N N . GLN A 1 94 ? 13.883 9.938 -2.289 1 96.19 94 GLN A N 1
ATOM 708 C CA . GLN A 1 94 ? 13.305 11.172 -2.799 1 96.19 94 GLN A CA 1
ATOM 709 C C . GLN A 1 94 ? 14.242 11.852 -3.793 1 96.19 94 GLN A C 1
ATOM 711 O O . GLN A 1 94 ? 13.797 12.398 -4.801 1 96.19 94 GLN A O 1
ATOM 716 N N . THR A 1 95 ? 15.484 11.805 -3.498 1 94.5 95 THR A N 1
ATOM 717 C CA . THR A 1 95 ? 16.453 12.5 -4.332 1 94.5 95 THR A CA 1
ATOM 718 C C . THR A 1 95 ? 16.562 11.844 -5.703 1 94.5 95 THR A C 1
ATOM 720 O O . THR A 1 95 ? 16.516 12.531 -6.73 1 94.5 95 THR A O 1
ATOM 723 N N . ARG A 1 96 ? 16.594 10.586 -5.742 1 93.5 96 ARG A N 1
ATOM 724 C CA . ARG A 1 96 ? 16.734 9.859 -7 1 93.5 96 ARG A CA 1
ATOM 725 C C . ARG A 1 96 ? 15.375 9.555 -7.617 1 93.5 96 ARG A C 1
ATOM 727 O O . ARG A 1 96 ? 15.289 9.133 -8.773 1 93.5 96 ARG A O 1
ATOM 734 N N . ARG A 1 97 ? 14.305 9.711 -6.832 1 91.81 97 ARG A N 1
ATOM 735 C CA . ARG A 1 97 ? 12.953 9.336 -7.242 1 91.81 97 ARG A CA 1
ATOM 736 C C . ARG A 1 97 ? 12.891 7.863 -7.637 1 91.81 97 ARG A C 1
ATOM 738 O O . ARG A 1 97 ? 12.32 7.516 -8.664 1 91.81 97 ARG A O 1
ATOM 745 N N . GLU A 1 98 ? 13.578 7.031 -6.797 1 94.5 98 GLU A N 1
ATOM 746 C CA . GLU A 1 98 ? 13.633 5.598 -7.066 1 94.5 98 GLU A CA 1
ATOM 747 C C . GLU A 1 98 ? 12.992 4.801 -5.934 1 94.5 98 GLU A C 1
ATOM 749 O O . GLU A 1 98 ? 13.055 5.203 -4.77 1 94.5 98 GLU A O 1
ATOM 754 N N . GLU A 1 99 ? 12.383 3.803 -6.324 1 96.5 99 GLU A N 1
ATOM 755 C CA . GLU A 1 99 ? 11.859 2.785 -5.414 1 96.5 99 GLU A CA 1
ATOM 756 C C . GLU A 1 99 ? 12.516 1.431 -5.668 1 96.5 99 GLU A C 1
ATOM 758 O O . GLU A 1 99 ? 12.492 0.929 -6.797 1 96.5 99 GLU A O 1
ATOM 763 N N . VAL A 1 100 ? 13.086 0.875 -4.66 1 97.62 100 VAL A N 1
ATOM 764 C CA . VAL A 1 100 ? 13.812 -0.387 -4.797 1 97.62 100 VAL A CA 1
ATOM 765 C C . VAL A 1 100 ? 13.133 -1.464 -3.951 1 97.62 100 VAL A C 1
ATOM 767 O O . VAL A 1 100 ? 12.742 -1.209 -2.809 1 97.62 100 VAL A O 1
ATOM 770 N N . LEU A 1 101 ? 12.992 -2.572 -4.527 1 98.31 101 LEU A N 1
ATOM 771 C CA . LEU A 1 101 ? 12.5 -3.764 -3.838 1 98.31 101 LEU A CA 1
ATOM 772 C C . LEU A 1 101 ? 13.617 -4.789 -3.666 1 98.31 101 LEU A C 1
ATOM 774 O O . LEU A 1 101 ? 14.266 -5.176 -4.641 1 98.31 101 LEU A O 1
ATOM 778 N N . ARG A 1 102 ? 13.82 -5.195 -2.494 1 98.69 102 ARG A N 1
ATOM 779 C CA . ARG A 1 102 ? 14.695 -6.324 -2.189 1 98.69 102 ARG A CA 1
ATOM 780 C C . ARG A 1 102 ? 13.891 -7.504 -1.646 1 98.69 102 ARG A C 1
ATOM 782 O O . ARG A 1 102 ? 12.977 -7.32 -0.841 1 98.69 102 ARG A O 1
ATOM 789 N N . VAL A 1 103 ? 14.234 -8.648 -2.084 1 98.69 103 VAL A N 1
ATOM 790 C CA . VAL A 1 103 ? 13.57 -9.859 -1.6 1 98.69 103 VAL A CA 1
ATOM 791 C C . VAL A 1 103 ? 14.609 -10.922 -1.264 1 98.69 103 VAL A C 1
ATOM 793 O O . VAL A 1 103 ? 15.773 -10.812 -1.654 1 98.69 103 VAL A O 1
ATOM 796 N N . GLU A 1 104 ? 14.133 -11.875 -0.493 1 98.38 104 GLU A N 1
ATOM 797 C CA . GLU A 1 104 ? 14.984 -12.977 -0.058 1 98.38 104 GLU A CA 1
ATOM 798 C C . GLU A 1 104 ? 14.352 -14.328 -0.393 1 98.38 104 GLU A C 1
ATOM 800 O O . GLU A 1 104 ? 13.164 -14.539 -0.151 1 98.38 104 GLU A O 1
ATOM 805 N N . ASP A 1 105 ? 15.211 -15.234 -0.922 1 96.12 105 ASP A N 1
ATOM 806 C CA . ASP A 1 105 ? 14.672 -16.562 -1.188 1 96.12 105 ASP A CA 1
ATOM 807 C C . ASP A 1 105 ? 14.852 -17.484 0.023 1 96.12 105 ASP A C 1
ATOM 809 O O . ASP A 1 105 ? 15.359 -17.047 1.062 1 96.12 105 ASP A O 1
ATOM 813 N N . GLY A 1 106 ? 14.375 -18.641 -0.097 1 93.25 106 GLY A N 1
ATOM 814 C CA . GLY A 1 106 ? 14.398 -19.594 1.004 1 93.25 106 GLY A CA 1
ATOM 815 C C . GLY A 1 106 ? 15.805 -19.922 1.468 1 93.25 106 GLY A C 1
ATOM 816 O O . GLY A 1 106 ? 15.992 -20.375 2.6 1 93.25 106 GLY A O 1
ATOM 817 N N . ALA A 1 107 ? 16.812 -19.719 0.659 1 94.81 107 ALA A N 1
ATOM 818 C CA . ALA A 1 107 ? 18.203 -20.031 0.996 1 94.81 107 ALA A CA 1
ATOM 819 C C . ALA A 1 107 ? 18.906 -18.812 1.58 1 94.81 107 ALA A C 1
ATOM 821 O O . ALA A 1 107 ? 20.094 -18.875 1.935 1 94.81 107 ALA A O 1
ATOM 822 N N . GLY A 1 108 ? 18.188 -17.734 1.634 1 94.81 108 GLY A N 1
ATOM 823 C CA . GLY A 1 108 ? 18.766 -16.531 2.217 1 94.81 108 GLY A CA 1
ATOM 824 C C . GLY A 1 108 ? 19.422 -15.633 1.193 1 94.81 108 GLY A C 1
ATOM 825 O O . GLY A 1 108 ? 20 -14.602 1.546 1 94.81 108 GLY A O 1
ATOM 826 N N . ASN A 1 109 ? 19.375 -16.094 -0.128 1 97.44 109 ASN A N 1
ATOM 827 C CA . ASN A 1 109 ? 19.891 -15.219 -1.174 1 97.44 109 ASN A CA 1
ATOM 828 C C . ASN A 1 109 ? 19.016 -13.984 -1.376 1 97.44 109 ASN A C 1
ATOM 830 O O . ASN A 1 109 ? 17.781 -14.086 -1.35 1 97.44 109 ASN A O 1
ATOM 834 N N . LYS A 1 110 ? 19.656 -12.875 -1.521 1 97.94 110 LYS A N 1
ATOM 835 C CA . LYS A 1 110 ? 18.938 -11.617 -1.684 1 97.94 110 LYS A CA 1
ATOM 836 C C . LYS A 1 110 ? 19.031 -11.109 -3.121 1 97.94 110 LYS A C 1
ATOM 838 O O . LYS A 1 110 ? 20.094 -11.219 -3.754 1 97.94 110 LYS A O 1
ATOM 843 N N . PHE A 1 111 ? 17.922 -10.578 -3.619 1 98.44 111 PHE A N 1
ATOM 844 C CA . PHE A 1 111 ? 17.812 -10 -4.953 1 98.44 111 PHE A CA 1
ATOM 845 C C . PHE A 1 111 ? 17.141 -8.633 -4.902 1 98.44 111 PHE A C 1
ATOM 847 O O . PHE A 1 111 ? 16.328 -8.375 -4.023 1 98.44 111 PHE A O 1
ATOM 854 N N . GLU A 1 112 ? 17.547 -7.773 -5.805 1 97.06 112 GLU A N 1
ATOM 855 C CA . GLU A 1 112 ? 17.016 -6.414 -5.812 1 97.06 112 GLU A CA 1
ATOM 856 C C . GLU A 1 112 ? 16.531 -6.016 -7.207 1 97.06 112 GLU A C 1
ATOM 858 O O . GLU A 1 112 ? 17.109 -6.438 -8.211 1 97.06 112 GLU A O 1
ATOM 863 N N . THR A 1 113 ? 15.477 -5.285 -7.238 1 95.38 113 THR A N 1
ATOM 864 C CA . THR A 1 113 ? 14.992 -4.711 -8.492 1 95.38 113 THR A CA 1
ATOM 865 C C . THR A 1 113 ? 14.414 -3.318 -8.25 1 95.38 113 THR A C 1
ATOM 867 O O . THR A 1 113 ? 13.945 -3.014 -7.156 1 95.38 113 THR A O 1
ATOM 870 N N . THR A 1 114 ? 14.5 -2.5 -9.195 1 93.75 114 THR A N 1
ATOM 871 C CA . THR A 1 114 ? 13.859 -1.19 -9.148 1 93.75 114 THR A CA 1
ATOM 872 C C . THR A 1 114 ? 12.398 -1.287 -9.562 1 93.75 114 THR A C 1
ATOM 874 O O . THR A 1 114 ? 12.07 -1.967 -10.539 1 93.75 114 THR A O 1
ATOM 877 N N . ILE A 1 115 ? 11.594 -0.701 -8.711 1 91.69 115 ILE A N 1
ATOM 878 C CA . ILE A 1 115 ? 10.18 -0.665 -9.055 1 91.69 115 ILE A CA 1
ATOM 879 C C . ILE A 1 115 ? 9.891 0.537 -9.953 1 91.69 115 ILE A C 1
ATOM 881 O O . ILE A 1 115 ? 10.352 1.648 -9.672 1 91.69 115 ILE A O 1
ATOM 885 N N . CYS A 1 116 ? 9.242 0.263 -10.914 1 76.31 116 CYS A N 1
ATOM 886 C CA . CYS A 1 116 ? 8.898 1.32 -11.859 1 76.31 116 CYS A CA 1
ATOM 887 C C . CYS A 1 116 ? 7.609 2.021 -11.453 1 76.31 116 CYS A C 1
ATOM 889 O O . CYS A 1 116 ? 6.684 1.385 -10.945 1 76.31 116 CYS A O 1
ATOM 891 N N . GLN A 1 117 ? 7.785 3.307 -11.25 1 64.31 117 GLN A N 1
ATOM 892 C CA . GLN A 1 117 ? 6.586 4.074 -10.922 1 64.31 117 GLN A CA 1
ATOM 893 C C . GLN A 1 117 ? 5.613 4.102 -12.102 1 64.31 117 GLN A C 1
ATOM 895 O O . GLN A 1 117 ? 6.031 4.129 -13.258 1 64.31 117 GLN A O 1
ATOM 900 N N . PRO A 1 118 ? 4.453 3.506 -11.773 1 49.34 118 PRO A N 1
ATOM 901 C CA . PRO A 1 118 ? 3.531 3.621 -12.906 1 49.34 118 PRO A CA 1
ATOM 902 C C . PRO A 1 118 ? 3.588 4.992 -13.57 1 49.34 118 PRO A C 1
ATOM 904 O O . PRO A 1 118 ? 3.762 6.008 -12.891 1 49.34 118 PRO A O 1
ATOM 907 N N . GLN A 1 119 ? 4.449 5.07 -14.68 1 39.94 119 GLN A N 1
ATOM 908 C CA . GLN A 1 119 ? 4.207 6.355 -15.32 1 39.94 119 GLN A CA 1
ATOM 909 C C . GLN A 1 119 ? 2.773 6.828 -15.086 1 39.94 119 GLN A C 1
ATOM 911 O O . GLN A 1 119 ? 1.954 6.086 -14.539 1 39.94 119 GLN A O 1
ATOM 916 N N . SER A 1 120 ? 2.01 7.336 -16.016 1 35.31 120 SER A N 1
ATOM 917 C CA . SER A 1 120 ? 0.576 7.555 -15.859 1 35.31 120 SER A CA 1
ATOM 918 C C . SER A 1 120 ? -0.104 6.34 -15.242 1 35.31 120 SER A C 1
ATOM 920 O O . SER A 1 120 ? 0.506 5.273 -15.117 1 35.31 120 SER A O 1
ATOM 922 N N . GLY A 1 121 ? -1.306 5.73 -15.234 1 34.09 121 GLY A N 1
ATOM 923 C CA . GLY A 1 121 ? -2.09 4.539 -14.961 1 34.09 121 GLY A CA 1
ATOM 924 C C . GLY A 1 121 ? -1.307 3.252 -15.148 1 34.09 121 GLY A C 1
ATOM 925 O O . GLY A 1 121 ? -1.763 2.178 -14.758 1 34.09 121 GLY A O 1
ATOM 926 N N . LYS A 1 122 ? -0.56 2.787 -16.188 1 33.66 122 LYS A N 1
ATOM 927 C CA . LYS A 1 122 ? -0.194 1.395 -16.422 1 33.66 122 LYS A CA 1
ATOM 928 C C . LYS A 1 122 ? 1.062 1.01 -15.656 1 33.66 122 LYS A C 1
ATOM 930 O O . LYS A 1 122 ? 2.141 1.558 -15.898 1 33.66 122 LYS A O 1
ATOM 935 N N . TRP A 1 123 ? 1.172 0.461 -14.523 1 32.5 123 TRP A N 1
ATOM 936 C CA . TRP A 1 123 ? 2.266 0.02 -13.664 1 32.5 123 TRP A CA 1
ATOM 937 C C . TRP A 1 123 ? 3.082 -1.077 -14.336 1 32.5 123 TRP A C 1
ATOM 939 O O . TRP A 1 123 ? 2.594 -2.193 -14.531 1 32.5 123 TRP A O 1
ATOM 949 N N . GLN A 1 124 ? 3.682 -1.085 -15.586 1 27.69 124 GLN A N 1
ATOM 950 C CA . GLN A 1 124 ? 4.398 -2.271 -16.047 1 27.69 124 GLN A CA 1
ATOM 951 C C . GLN A 1 124 ? 5.676 -2.486 -15.234 1 27.69 124 GLN A C 1
ATOM 953 O O . GLN A 1 124 ? 6.555 -1.622 -15.211 1 27.69 124 GLN A O 1
ATOM 958 N N . VAL A 1 125 ? 5.773 -3.035 -14.195 1 28.8 125 VAL A N 1
ATOM 959 C CA . VAL A 1 125 ? 6.98 -3.484 -13.516 1 28.8 125 VAL A CA 1
ATOM 960 C C . VAL A 1 125 ? 7.773 -4.418 -14.43 1 28.8 125 VAL A C 1
ATOM 962 O O . VAL A 1 125 ? 7.41 -5.586 -14.602 1 28.8 125 VAL A O 1
ATOM 965 N N . SER A 1 126 ? 8.133 -4.16 -15.805 1 25.75 126 SER A N 1
ATOM 966 C CA . SER A 1 126 ? 8.781 -5.137 -16.672 1 25.75 126 SER A CA 1
ATOM 967 C C . SER A 1 126 ? 10.172 -5.496 -16.172 1 25.75 126 SER A C 1
ATOM 969 O O . SER A 1 126 ? 10.828 -4.68 -15.516 1 25.75 126 SER A O 1
ATOM 971 N N . ALA A 1 127 ? 10.484 -6.832 -15.945 1 27.47 127 ALA A N 1
ATOM 972 C CA . ALA A 1 127 ? 11.742 -7.566 -15.797 1 27.47 127 ALA A CA 1
ATOM 973 C C . ALA A 1 127 ? 12.828 -6.984 -16.688 1 27.47 127 ALA A C 1
ATOM 975 O O . ALA A 1 127 ? 12.672 -6.941 -17.922 1 27.47 127 ALA A O 1
ATOM 976 N N . GLU A 1 128 ? 13.625 -6.047 -16.281 1 28.52 128 GLU A N 1
ATOM 977 C CA . GLU A 1 128 ? 14.789 -5.574 -17.031 1 28.52 128 GLU A CA 1
ATOM 978 C C . GLU A 1 128 ? 15.68 -6.742 -17.469 1 28.52 128 GLU A C 1
ATOM 980 O O . GLU A 1 128 ? 16.297 -7.406 -16.625 1 28.52 128 GLU A O 1
ATOM 985 N N . GLU A 1 129 ? 15.469 -7.574 -18.453 1 26.77 129 GLU A N 1
ATOM 986 C CA . GLU A 1 129 ? 16.625 -7.859 -19.297 1 26.77 129 GLU A CA 1
ATOM 987 C C . GLU A 1 129 ? 17.406 -6.586 -19.609 1 26.77 129 GLU A C 1
ATOM 989 O O . GLU A 1 129 ? 16.828 -5.512 -19.766 1 26.77 129 GLU A O 1
ATOM 994 N N . GLU A 1 130 ? 18.969 -6.496 -19.812 1 26.75 130 GLU A N 1
ATOM 995 C CA . GLU A 1 130 ? 20.047 -5.539 -20.062 1 26.75 130 GLU A CA 1
ATOM 996 C C . GLU A 1 130 ? 19.672 -4.57 -21.188 1 26.75 130 GLU A C 1
ATOM 998 O O . GLU A 1 130 ? 20.547 -3.891 -21.734 1 26.75 130 GLU A O 1
ATOM 1003 N N . GLU A 1 131 ? 18.656 -4.574 -21.938 1 26.97 131 GLU A N 1
ATOM 1004 C CA . GLU A 1 131 ? 18.641 -3.525 -22.969 1 26.97 131 GLU A CA 1
ATOM 1005 C C . GLU A 1 131 ? 18.625 -2.139 -22.328 1 26.97 131 GLU A C 1
ATOM 1007 O O . GLU A 1 131 ? 17.828 -1.869 -21.422 1 26.97 131 GLU A O 1
ATOM 1012 N N . ARG A 1 132 ? 19.672 -1.264 -22.531 1 25.11 132 ARG A N 1
ATOM 1013 C CA . ARG A 1 132 ? 19.922 0.107 -22.094 1 25.11 132 ARG A CA 1
ATOM 1014 C C . ARG A 1 132 ? 18.641 0.939 -22.156 1 25.11 132 ARG A C 1
ATOM 1016 O O . ARG A 1 132 ? 17.906 0.902 -23.156 1 25.11 132 ARG A O 1
ATOM 1023 N N . CYS A 1 133 ? 17.891 1.316 -21.062 1 26.73 133 CYS A N 1
ATOM 1024 C CA . CYS A 1 133 ? 17.047 2.504 -21.156 1 26.73 133 CYS A CA 1
ATOM 1025 C C . CYS A 1 133 ? 17.625 3.5 -22.156 1 26.73 133 CYS A C 1
ATOM 1027 O O . CYS A 1 133 ? 18.703 4.055 -21.922 1 26.73 133 CYS A O 1
ATOM 1029 N N . HIS A 1 134 ? 17.5 3.309 -23.438 1 24.59 134 HIS A N 1
ATOM 1030 C CA . HIS A 1 134 ? 17.812 4.176 -24.562 1 24.59 134 HIS A CA 1
ATOM 1031 C C . HIS A 1 134 ? 17.75 5.645 -24.172 1 24.59 134 HIS A C 1
ATOM 1033 O O . HIS A 1 134 ? 16.922 6.031 -23.344 1 24.59 134 HIS A O 1
ATOM 1039 N N . ARG A 1 135 ? 18.797 6.453 -24.516 1 24.28 135 ARG A N 1
ATOM 1040 C CA . ARG A 1 135 ? 19.094 7.887 -24.531 1 24.28 135 ARG A CA 1
ATOM 1041 C C . ARG A 1 135 ? 17.875 8.68 -24.984 1 24.28 135 ARG A C 1
ATOM 1043 O O . ARG A 1 135 ? 17.281 8.383 -26.031 1 24.28 135 ARG A O 1
ATOM 1050 N N . CYS A 1 136 ? 17.062 9.25 -24.016 1 26.41 136 CYS A N 1
ATOM 1051 C CA . CYS A 1 136 ? 16.203 10.367 -24.391 1 26.41 136 CYS A CA 1
ATOM 1052 C C . CYS A 1 136 ? 16.781 11.133 -25.562 1 26.41 136 CYS A C 1
ATOM 1054 O O . CYS A 1 136 ? 17.844 11.75 -25.453 1 26.41 136 CYS A O 1
ATOM 1056 N N . GLY A 1 137 ? 16.719 10.594 -26.656 1 25.55 137 GLY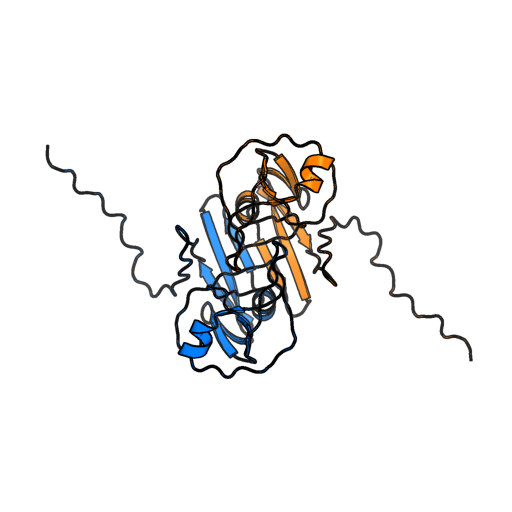 A N 1
ATOM 1057 C CA . GLY A 1 137 ? 17.094 11.156 -27.953 1 25.55 137 GLY A CA 1
ATOM 1058 C C . GLY A 1 137 ? 16.703 12.617 -28.094 1 25.55 137 GLY A C 1
ATOM 1059 O O . GLY A 1 137 ? 15.617 13.016 -27.688 1 25.55 137 GLY A O 1
ATOM 1060 N N . GLU A 1 138 ? 17.703 13.516 -28.156 1 27.69 138 GLU A N 1
ATOM 1061 C CA . GLU A 1 138 ? 17.641 14.93 -28.516 1 27.69 138 GLU A CA 1
ATOM 1062 C C . GLU A 1 138 ? 16.75 15.141 -29.734 1 27.69 138 GLU A C 1
ATOM 1064 O O . GLU A 1 138 ? 16.875 14.43 -30.734 1 27.69 138 GLU A O 1
ATOM 1069 N N . PRO A 1 139 ? 15.586 15.602 -29.594 1 27.06 139 PRO A N 1
ATOM 1070 C CA . PRO A 1 139 ? 14.961 15.938 -30.875 1 27.06 139 PRO A CA 1
ATOM 1071 C C . PRO A 1 139 ? 15.93 16.609 -31.844 1 27.06 139 PRO A C 1
ATOM 1073 O O . PRO A 1 139 ? 16.891 17.25 -31.422 1 27.06 139 PRO A O 1
ATOM 1076 N N . PRO A 1 140 ? 16.094 16.156 -32.969 1 25.97 140 PRO A N 1
ATOM 1077 C CA . PRO A 1 140 ? 16.938 16.812 -33.969 1 25.97 140 PRO A CA 1
ATOM 1078 C C . PRO A 1 140 ? 16.719 18.312 -34.031 1 25.97 140 PRO A C 1
ATOM 1080 O O . PRO A 1 140 ? 15.602 18.797 -33.844 1 25.97 140 PRO A O 1
ATOM 1083 N N . ALA A 1 141 ? 17.734 19.094 -33.688 1 26.03 141 ALA A N 1
ATOM 1084 C CA . ALA A 1 141 ? 17.781 20.531 -34 1 26.03 141 ALA A CA 1
ATOM 1085 C C . ALA A 1 141 ? 17.344 20.797 -35.438 1 26.03 141 ALA A C 1
ATOM 1087 O O . ALA A 1 141 ? 17.922 20.25 -36.375 1 26.03 141 ALA A O 1
ATOM 1088 N N . GLU A 1 142 ? 16.016 20.828 -35.562 1 21.39 142 GLU A N 1
ATOM 1089 C CA . GLU A 1 142 ? 15.68 21.422 -36.844 1 21.39 142 GLU A CA 1
ATOM 1090 C C . GLU A 1 142 ? 16.594 22.609 -37.188 1 21.39 142 GLU A C 1
ATOM 1092 O O . GLU A 1 142 ? 16.922 23.391 -36.312 1 21.39 142 GLU A O 1
ATOM 1097 N N . ASP A 1 143 ? 17.484 22.438 -38.125 1 22.86 143 ASP A N 1
ATOM 1098 C CA . ASP A 1 143 ? 18.219 23.406 -38.938 1 22.86 143 ASP A CA 1
ATOM 1099 C C . ASP A 1 143 ? 17.344 24.609 -39.281 1 22.86 143 ASP A C 1
ATOM 1101 O O . ASP A 1 143 ? 16.297 24.484 -39.906 1 22.86 143 ASP A O 1
ATOM 1105 N N . PHE A 1 144 ? 17.297 25.609 -38.219 1 20.34 144 PHE A N 1
ATOM 1106 C CA . PHE A 1 144 ? 17.188 26.875 -38.969 1 20.34 144 PHE A CA 1
ATOM 1107 C C . PHE A 1 144 ? 18.531 27.266 -39.562 1 20.34 144 PHE A C 1
ATOM 1109 O O . PHE A 1 144 ? 19.578 26.891 -39.062 1 20.34 144 PHE A O 1
ATOM 1116 N N . ILE B 1 1 ? -1.01 14.383 13.68 1 83.31 1 ILE B N 1
ATOM 1117 C CA . ILE B 1 1 ? -1.47 15.398 12.75 1 83.31 1 ILE B CA 1
ATOM 1118 C C . ILE B 1 1 ? -2.113 16.547 13.516 1 83.31 1 ILE B C 1
ATOM 1120 O O . ILE B 1 1 ? -3.045 16.344 14.297 1 83.31 1 ILE B O 1
ATOM 1124 N N . ALA B 1 2 ? -1.799 17.719 13.156 1 79.31 2 ALA B N 1
ATOM 1125 C CA . ALA B 1 2 ? -2.334 18.891 13.836 1 79.31 2 ALA B CA 1
ATOM 1126 C C . ALA B 1 2 ? -2.5 18.641 15.328 1 79.31 2 ALA B C 1
ATOM 1128 O O . ALA B 1 2 ? -3.562 18.906 15.898 1 79.31 2 ALA B O 1
ATOM 1129 N N . ASP B 1 3 ? -1.558 18.016 15.953 1 81.25 3 ASP B N 1
ATOM 1130 C CA . ASP B 1 3 ? -1.455 17.781 17.391 1 81.25 3 ASP B CA 1
ATOM 1131 C C . ASP B 1 3 ? -2.334 16.609 17.812 1 81.25 3 ASP B C 1
ATOM 1133 O O . ASP B 1 3 ? -2.658 16.469 19 1 81.25 3 ASP B O 1
ATOM 1137 N N . GLN B 1 4 ? -2.914 15.875 16.906 1 85.5 4 GLN B N 1
ATOM 1138 C CA . GLN B 1 4 ? -3.682 14.664 17.188 1 85.5 4 GLN B CA 1
ATOM 1139 C C . GLN B 1 4 ? -2.891 13.414 16.812 1 85.5 4 GLN B C 1
ATOM 1141 O O . GLN B 1 4 ? -2.225 13.375 15.781 1 85.5 4 GLN B O 1
ATOM 1146 N N . ASN B 1 5 ? -2.941 12.531 17.719 1 89.19 5 ASN B N 1
ATOM 1147 C CA . ASN B 1 5 ? -2.396 11.211 17.406 1 89.19 5 ASN B CA 1
ATOM 1148 C C . ASN B 1 5 ? -3.42 10.336 16.703 1 89.19 5 ASN B C 1
ATOM 1150 O O . ASN B 1 5 ? -4.527 10.133 17.203 1 89.19 5 ASN B O 1
ATOM 1154 N N . VAL B 1 6 ? -3.064 9.953 15.547 1 92.5 6 VAL B N 1
ATOM 1155 C CA . VAL B 1 6 ? -4 9.141 14.773 1 92.5 6 VAL B CA 1
ATOM 1156 C C . VAL B 1 6 ? -3.281 7.918 14.211 1 92.5 6 VAL B C 1
ATOM 1158 O O . VAL B 1 6 ? -2.061 7.93 14.047 1 92.5 6 VAL B O 1
ATOM 1161 N N . TRP B 1 7 ? -4.066 6.945 14.031 1 91.81 7 TRP B N 1
ATOM 1162 C CA . TRP B 1 7 ? -3.559 5.789 13.305 1 91.81 7 TRP B CA 1
ATOM 1163 C C . TRP B 1 7 ? -3.572 6.039 11.797 1 91.81 7 TRP B C 1
ATOM 1165 O O . TRP B 1 7 ? -4.523 6.613 11.266 1 91.81 7 TRP B O 1
ATOM 1175 N N . ALA B 1 8 ? -2.506 5.609 11.172 1 94.94 8 ALA B N 1
ATOM 1176 C CA . ALA B 1 8 ? -2.414 5.742 9.719 1 94.94 8 ALA B CA 1
ATOM 1177 C C . ALA B 1 8 ? -1.956 4.438 9.078 1 94.94 8 ALA B C 1
ATOM 1179 O O . ALA B 1 8 ? -1.173 3.689 9.664 1 94.94 8 ALA B O 1
ATOM 1180 N N . MET B 1 9 ? -2.428 4.219 7.918 1 94.62 9 MET B N 1
ATOM 1181 C CA . MET B 1 9 ? -1.979 3.094 7.105 1 94.62 9 MET B CA 1
ATOM 1182 C C . MET B 1 9 ? -0.871 3.52 6.148 1 94.62 9 MET B C 1
ATOM 1184 O O . MET B 1 9 ? -1.025 4.492 5.406 1 94.62 9 MET B O 1
ATOM 1188 N N . VAL B 1 10 ? 0.226 2.838 6.227 1 96.81 10 VAL B N 1
ATOM 1189 C CA . VAL B 1 10 ? 1.273 3.043 5.23 1 96.81 10 VAL B CA 1
ATOM 1190 C C . VAL B 1 10 ? 0.964 2.229 3.979 1 96.81 10 VAL B C 1
ATOM 1192 O O . VAL B 1 10 ? 0.819 1.006 4.047 1 96.81 10 VAL B O 1
ATOM 1195 N N . ASP B 1 11 ? 0.899 2.92 2.881 1 94.94 11 ASP B N 1
ATOM 1196 C CA . ASP B 1 11 ? 0.365 2.303 1.67 1 94.94 11 ASP B CA 1
ATOM 1197 C C . ASP B 1 11 ? 1.247 2.607 0.462 1 94.94 11 ASP B C 1
ATOM 1199 O O . ASP B 1 11 ? 1.094 3.652 -0.177 1 94.94 11 ASP B O 1
ATOM 1203 N N . SER B 1 12 ? 2.049 1.651 0.066 1 96.25 12 SER B N 1
ATOM 1204 C CA . SER B 1 12 ? 2.984 1.844 -1.036 1 96.25 12 SER B CA 1
ATOM 1205 C C . SER B 1 12 ? 2.268 1.817 -2.383 1 96.25 12 SER B C 1
ATOM 1207 O O . SER B 1 12 ? 2.854 2.16 -3.41 1 96.25 12 SER B O 1
ATOM 1209 N N . GLY B 1 13 ? 1.047 1.494 -2.459 1 93.31 13 GLY B N 1
ATOM 1210 C CA . GLY B 1 13 ? 0.273 1.495 -3.689 1 93.31 13 GLY B CA 1
ATOM 1211 C C . GLY B 1 13 ? -0.491 2.787 -3.912 1 93.31 13 GLY B C 1
ATOM 1212 O O . GLY B 1 13 ? -0.988 3.037 -5.012 1 93.31 13 GLY B O 1
ATOM 1213 N N . SER B 1 14 ? -0.57 3.557 -2.887 1 93.94 14 SER B N 1
ATOM 1214 C CA . SER B 1 14 ? -1.344 4.789 -2.98 1 93.94 14 SER B CA 1
ATOM 1215 C C . SER B 1 14 ? -0.495 5.938 -3.523 1 93.94 14 SER B C 1
ATOM 1217 O O . SER B 1 14 ? 0.503 6.32 -2.91 1 93.94 14 SER B O 1
ATOM 1219 N N . MET B 1 15 ? -0.975 6.543 -4.5 1 93.19 15 MET B N 1
ATOM 1220 C CA . MET B 1 15 ? -0.258 7.648 -5.129 1 93.19 15 MET B CA 1
ATOM 1221 C C . MET B 1 15 ? -0.518 8.953 -4.395 1 93.19 15 MET B C 1
ATOM 1223 O O . MET B 1 15 ? 0.036 10 -4.75 1 93.19 15 MET B O 1
ATOM 1227 N N . ILE B 1 16 ? -1.303 8.812 -3.363 1 94.81 16 ILE B N 1
ATOM 1228 C CA . ILE B 1 16 ? -1.688 10.023 -2.652 1 94.81 16 ILE B CA 1
ATOM 1229 C C . ILE B 1 16 ? -1.709 9.758 -1.148 1 94.81 16 ILE B C 1
ATOM 1231 O O . ILE B 1 16 ? -1.794 8.602 -0.719 1 94.81 16 ILE B O 1
ATOM 1235 N N . ASN B 1 17 ? -1.557 10.836 -0.389 1 97.31 17 ASN B N 1
ATOM 1236 C CA . ASN B 1 17 ? -1.893 10.828 1.03 1 97.31 17 ASN B CA 1
ATOM 1237 C C . ASN B 1 17 ? -3.354 11.203 1.263 1 97.31 17 ASN B C 1
ATOM 1239 O O . ASN B 1 17 ? -3.879 12.102 0.599 1 97.31 17 ASN B O 1
ATOM 1243 N N . ILE B 1 18 ? -3.947 1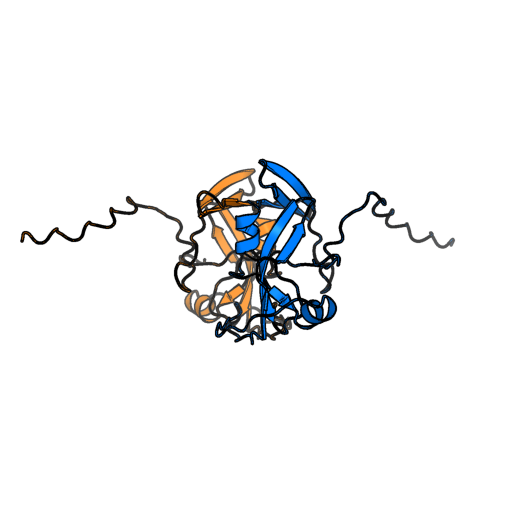0.578 2.289 1 97.12 18 ILE B N 1
ATOM 1244 C CA . ILE B 1 18 ? -5.363 10.836 2.514 1 97.12 18 ILE B CA 1
ATOM 1245 C C . ILE B 1 18 ? -5.609 11.133 3.992 1 97.12 18 ILE B C 1
ATOM 1247 O O . ILE B 1 18 ? -5.051 10.469 4.863 1 97.12 18 ILE B O 1
ATOM 1251 N N . ILE B 1 19 ? -6.387 12.125 4.199 1 96.94 19 ILE B N 1
ATOM 1252 C CA . ILE B 1 19 ? -6.977 12.398 5.508 1 96.94 19 ILE B CA 1
ATOM 1253 C C . ILE B 1 19 ? -8.5 12.305 5.414 1 96.94 19 ILE B C 1
ATOM 1255 O O . ILE B 1 19 ? -9.109 12.859 4.5 1 96.94 19 ILE B O 1
ATOM 1259 N N . PRO B 1 20 ? -9.102 11.656 6.336 1 96.31 20 PRO B N 1
ATOM 1260 C CA . PRO B 1 20 ? -10.57 11.609 6.355 1 96.31 20 PRO B CA 1
ATOM 1261 C C . PRO B 1 20 ? -11.203 12.969 6.613 1 96.31 20 PRO B C 1
ATOM 1263 O O . PRO B 1 20 ? -10.695 13.75 7.422 1 96.31 20 PRO B O 1
ATOM 1266 N N . THR B 1 21 ? -12.328 13.156 6.004 1 96.88 21 THR B N 1
ATOM 1267 C CA . THR B 1 21 ? -13.07 14.406 6.164 1 96.88 21 THR B CA 1
ATOM 1268 C C . THR B 1 21 ? -13.359 14.672 7.637 1 96.88 21 THR B C 1
ATOM 1270 O O . THR B 1 21 ? -13.219 15.805 8.109 1 96.88 21 THR B O 1
ATOM 1273 N N . GLU B 1 22 ? -13.742 13.633 8.359 1 95.06 22 GLU B N 1
ATOM 1274 C CA . GLU B 1 22 ? -14.07 13.797 9.773 1 95.06 22 GLU B CA 1
ATOM 1275 C C . GLU B 1 22 ? -12.859 14.281 10.57 1 95.06 22 GLU B C 1
ATOM 1277 O O . GLU B 1 22 ? -12.984 15.148 11.438 1 95.06 22 GLU B O 1
ATOM 1282 N N . LEU B 1 23 ? -11.781 13.734 10.281 1 94.62 23 LEU B N 1
ATOM 1283 C CA . LEU B 1 23 ? -10.562 14.141 10.969 1 94.62 23 LEU B CA 1
ATOM 1284 C C . LEU B 1 23 ? -10.172 15.57 10.594 1 94.62 23 LEU B C 1
ATOM 1286 O O . LEU B 1 23 ? -9.781 16.359 11.453 1 94.62 23 LEU B O 1
ATOM 1290 N N . ALA B 1 24 ? -10.211 15.898 9.32 1 96.44 24 ALA B N 1
ATOM 1291 C CA . ALA B 1 24 ? -9.891 17.25 8.867 1 96.44 24 ALA B CA 1
ATOM 1292 C C . ALA B 1 24 ? -10.773 18.281 9.555 1 96.44 24 ALA B C 1
ATOM 1294 O O . ALA B 1 24 ? -10.289 19.344 9.977 1 96.44 24 ALA B O 1
ATOM 1295 N N . SER B 1 25 ? -12.008 17.953 9.641 1 95 25 SER B N 1
ATOM 1296 C CA . SER B 1 25 ? -12.961 18.844 10.297 1 95 25 SER B CA 1
ATOM 1297 C C . SER B 1 25 ? -12.648 18.984 11.781 1 95 25 SER B C 1
ATOM 1299 O O . SER B 1 25 ? -12.602 20.109 12.305 1 95 25 SER B O 1
ATOM 1301 N N . ALA B 1 26 ? -12.43 17.859 12.406 1 92.75 26 ALA B N 1
ATOM 1302 C CA . ALA B 1 26 ? -12.148 17.859 13.836 1 92.75 26 ALA B CA 1
ATOM 1303 C C . ALA B 1 26 ? -10.883 18.656 14.148 1 92.75 26 ALA B C 1
ATOM 1305 O O . ALA B 1 26 ? -10.789 19.297 15.195 1 92.75 26 ALA B O 1
ATOM 1306 N N . ALA B 1 27 ? -9.961 18.594 13.25 1 92.88 27 ALA B N 1
ATOM 1307 C CA . ALA B 1 27 ? -8.68 19.266 13.461 1 92.88 27 ALA B CA 1
ATOM 1308 C C . ALA B 1 27 ? -8.711 20.688 12.906 1 92.88 27 ALA B C 1
ATOM 1310 O O . ALA B 1 27 ? -7.695 21.391 12.93 1 92.88 27 ALA B O 1
ATOM 1311 N N . CYS B 1 28 ? -9.828 21.125 12.289 1 93.25 28 CYS B N 1
ATOM 1312 C CA . CYS B 1 28 ? -10.039 22.453 11.742 1 93.25 28 CYS B CA 1
ATOM 1313 C C . CYS B 1 28 ? -8.992 22.781 10.672 1 93.25 28 CYS B C 1
ATOM 1315 O O . CYS B 1 28 ? -8.406 23.859 10.68 1 93.25 28 CYS B O 1
ATOM 1317 N N . LEU B 1 29 ? -8.773 21.797 9.891 1 94.81 29 LEU B N 1
ATOM 1318 C CA . LEU B 1 29 ? -7.832 22.031 8.797 1 94.81 29 LEU B CA 1
ATOM 1319 C C . LEU B 1 29 ? -8.469 22.875 7.699 1 94.81 29 LEU B C 1
ATOM 1321 O O . LEU B 1 29 ? -9.664 22.75 7.434 1 94.81 29 LEU B O 1
ATOM 1325 N N . THR B 1 30 ? -7.652 23.703 7.09 1 95 30 THR B N 1
ATOM 1326 C CA . THR B 1 30 ? -8.117 24.5 5.961 1 95 30 THR B CA 1
ATOM 1327 C C . THR B 1 30 ? -8.109 23.672 4.676 1 95 30 THR B C 1
ATOM 1329 O O . THR B 1 30 ? -7.066 23.141 4.281 1 95 30 THR B O 1
ATOM 1332 N N . LEU B 1 31 ? -9.227 23.594 4.012 1 96.81 31 LEU B N 1
ATOM 1333 C CA . LEU B 1 31 ? -9.352 22.844 2.77 1 96.81 31 LEU B CA 1
ATOM 1334 C C . LEU B 1 31 ? -9.336 23.781 1.562 1 96.81 31 LEU B C 1
ATOM 1336 O O . LEU B 1 31 ? -9.953 24.844 1.586 1 96.81 31 LEU B O 1
ATOM 1340 N N . GLN B 1 32 ? -8.633 23.359 0.616 1 97.88 32 GLN B N 1
ATOM 1341 C CA . GLN B 1 32 ? -8.703 24 -0.696 1 97.88 32 GLN B CA 1
ATOM 1342 C C . GLN B 1 32 ? -9.531 23.156 -1.669 1 97.88 32 GLN B C 1
ATOM 1344 O O . GLN B 1 32 ? -9.477 21.922 -1.633 1 97.88 32 GLN B O 1
ATOM 1349 N N . LYS B 1 33 ? -10.18 23.844 -2.535 1 96.06 33 LYS B N 1
ATOM 1350 C CA . LYS B 1 33 ? -10.953 23.156 -3.561 1 96.06 33 LYS B CA 1
ATOM 1351 C C . LYS B 1 33 ? -10.031 22.484 -4.578 1 96.06 33 LYS B C 1
ATOM 1353 O O . LYS B 1 33 ? -8.938 22.984 -4.859 1 96.06 33 LYS B O 1
ATOM 1358 N N . THR B 1 34 ? -10.523 21.312 -5 1 94.94 34 THR B N 1
ATOM 1359 C CA . THR B 1 34 ? -9.789 20.609 -6.043 1 94.94 34 THR B CA 1
ATOM 1360 C C . THR B 1 34 ? -10.742 19.922 -7.008 1 94.94 34 THR B C 1
ATOM 1362 O O . THR B 1 34 ? -11.859 19.562 -6.633 1 94.94 34 T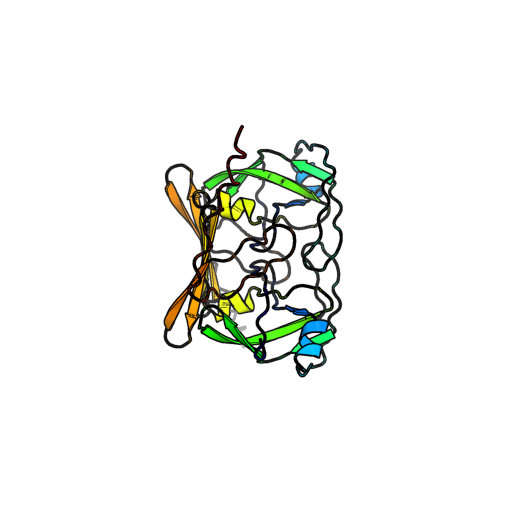HR B O 1
ATOM 1365 N N . SER B 1 35 ? -10.328 19.688 -8.258 1 93.06 35 SER B N 1
ATOM 1366 C CA . SER B 1 35 ? -11.078 18.938 -9.258 1 93.06 35 SER B CA 1
ATOM 1367 C C . SER B 1 35 ? -10.5 17.531 -9.438 1 93.06 35 SER B C 1
ATOM 1369 O O . SER B 1 35 ? -10.93 16.797 -10.32 1 93.06 35 SER B O 1
ATOM 1371 N N . THR B 1 36 ? -9.656 17.266 -8.617 1 90.81 36 THR B N 1
ATOM 1372 C CA . THR B 1 36 ? -8.969 15.984 -8.703 1 90.81 36 THR B CA 1
ATOM 1373 C C . THR B 1 36 ? -9.93 14.836 -8.414 1 90.81 36 THR B C 1
ATOM 1375 O O . THR B 1 36 ? -10.758 14.922 -7.508 1 90.81 36 THR B O 1
ATOM 1378 N N . SER B 1 37 ? -9.844 13.805 -9.25 1 90.44 37 SER B N 1
ATOM 1379 C CA . SER B 1 37 ? -10.547 12.547 -8.992 1 90.44 37 SER B CA 1
ATOM 1380 C C . SER B 1 37 ? -9.57 11.398 -8.766 1 90.44 37 SER B C 1
ATOM 1382 O O . SER B 1 37 ? -8.484 11.375 -9.359 1 90.44 37 SER B O 1
ATOM 1384 N N . ILE B 1 38 ? -10 10.562 -7.852 1 91.12 38 ILE B N 1
ATOM 1385 C CA . ILE B 1 38 ? -9.133 9.414 -7.586 1 91.12 38 ILE B CA 1
ATOM 1386 C C . ILE B 1 38 ? -9.945 8.125 -7.648 1 91.12 38 ILE B C 1
ATOM 1388 O O . ILE B 1 38 ? -11.172 8.141 -7.473 1 91.12 38 ILE B O 1
ATOM 1392 N N . ARG B 1 39 ? -9.25 7.059 -7.973 1 89.56 39 ARG B N 1
ATOM 1393 C CA . ARG B 1 39 ? -9.82 5.715 -7.953 1 89.56 39 ARG B CA 1
ATOM 1394 C C . ARG B 1 39 ? -9.008 4.793 -7.047 1 89.56 39 ARG B C 1
ATOM 1396 O O . ARG B 1 39 ? -7.781 4.875 -7.004 1 89.56 39 ARG B O 1
ATOM 1403 N N . THR B 1 40 ? -9.727 3.918 -6.438 1 87.62 40 THR B N 1
ATOM 1404 C CA . THR B 1 40 ? -9.055 2.904 -5.629 1 87.62 40 THR B CA 1
ATOM 1405 C C . THR B 1 40 ? -8.469 1.806 -6.516 1 87.62 40 THR B C 1
ATOM 1407 O O . THR B 1 40 ? -8.75 1.756 -7.715 1 87.62 40 THR B O 1
ATOM 1410 N N . MET B 1 41 ? -7.715 0.981 -5.965 1 82.5 41 MET B N 1
ATOM 1411 C CA . MET B 1 41 ? -7.18 -0.166 -6.691 1 82.5 41 MET B CA 1
ATOM 1412 C C . MET B 1 41 ? -8.297 -1.1 -7.137 1 82.5 41 MET B C 1
ATOM 1414 O O . MET B 1 41 ? -8.172 -1.791 -8.148 1 82.5 41 MET B O 1
ATOM 1418 N N . GLY B 1 42 ? -9.383 -0.984 -6.461 1 83.06 42 GLY B N 1
ATOM 1419 C CA . GLY B 1 42 ? -10.547 -1.752 -6.871 1 83.06 42 GLY B CA 1
ATOM 1420 C C . GLY B 1 42 ? -11.281 -1.139 -8.047 1 83.06 42 GLY B C 1
ATOM 1421 O O . GLY B 1 42 ? -12.227 -1.729 -8.57 1 83.06 42 GLY B O 1
ATOM 1422 N N . GLY B 1 43 ? -10.852 0.045 -8.406 1 86 43 GLY B N 1
ATOM 1423 C CA . GLY B 1 43 ? -11.477 0.708 -9.547 1 86 43 GLY B CA 1
ATOM 1424 C C . GLY B 1 43 ? -12.633 1.606 -9.148 1 86 43 GLY B C 1
ATOM 1425 O O . GLY B 1 43 ? -13.352 2.117 -10.016 1 86 43 GLY B O 1
ATOM 1426 N N . PHE B 1 44 ? -12.797 1.8 -7.887 1 87.75 44 PHE B N 1
ATOM 1427 C CA . PHE B 1 44 ? -13.922 2.596 -7.41 1 87.75 44 PHE B CA 1
ATOM 1428 C C . PHE B 1 44 ? -13.547 4.07 -7.328 1 87.75 44 PHE B C 1
ATOM 1430 O O . PHE B 1 44 ? -12.453 4.414 -6.891 1 87.75 44 PHE B O 1
ATOM 1437 N N . LYS B 1 45 ? -14.477 4.805 -7.77 1 90.56 45 LYS B N 1
ATOM 1438 C CA . LYS B 1 45 ? -14.266 6.246 -7.672 1 90.56 45 LYS B CA 1
ATOM 1439 C C . LYS B 1 45 ? -14.461 6.734 -6.238 1 90.56 45 LYS B C 1
ATOM 1441 O O . LYS B 1 45 ? -15.453 6.395 -5.586 1 90.56 45 LYS B O 1
ATOM 1446 N N . GLN B 1 46 ? -13.562 7.543 -5.809 1 91.81 46 GLN B N 1
ATOM 1447 C CA . GLN B 1 46 ? -13.625 8.148 -4.48 1 91.81 46 GLN B CA 1
ATOM 1448 C C . GLN B 1 46 ? -13.836 9.656 -4.578 1 91.81 46 GLN B C 1
ATOM 1450 O O . GLN B 1 46 ? -13.094 10.352 -5.281 1 91.81 46 GLN B O 1
ATOM 1455 N N . GLU B 1 47 ? -14.836 10.102 -3.918 1 93.56 47 GLU B N 1
ATOM 1456 C CA . GLU B 1 47 ? -15.07 11.539 -3.887 1 93.56 47 GLU B CA 1
ATOM 1457 C C . GLU B 1 47 ? -13.984 12.25 -3.08 1 93.56 47 GLU B C 1
ATOM 1459 O O . GLU B 1 47 ? -13.586 11.781 -2.018 1 93.56 47 GLU B O 1
ATOM 1464 N N . VAL B 1 48 ? -13.594 13.383 -3.611 1 96.62 48 VAL B N 1
ATOM 1465 C CA . VAL B 1 48 ? -12.586 14.203 -2.953 1 96.62 48 VAL B CA 1
ATOM 1466 C C . VAL B 1 48 ? -13.219 15.5 -2.451 1 96.62 48 VAL B C 1
ATOM 1468 O O . VAL B 1 48 ? -13.758 16.281 -3.24 1 96.62 48 VAL B O 1
ATOM 1471 N N . ASP B 1 49 ? -13.109 15.742 -1.202 1 97.44 49 ASP B N 1
ATOM 1472 C CA . ASP B 1 49 ? -13.742 16.906 -0.597 1 97.44 49 ASP B CA 1
ATOM 1473 C C . ASP B 1 49 ? -12.836 18.141 -0.694 1 97.44 49 ASP B C 1
ATOM 1475 O O . ASP B 1 49 ? -13.312 19.266 -0.632 1 97.44 49 ASP B O 1
ATOM 1479 N N . GLY B 1 50 ? -11.57 17.891 -0.789 1 98 50 GLY B N 1
ATOM 1480 C CA . GLY B 1 50 ? -10.602 18.984 -0.87 1 98 50 GLY B CA 1
ATOM 1481 C C . GLY B 1 50 ? -9.172 18.516 -0.678 1 98 50 GLY B C 1
ATOM 1482 O O . GLY B 1 50 ? -8.891 17.312 -0.724 1 98 50 GLY B O 1
ATOM 1483 N N . VAL B 1 51 ? -8.344 19.531 -0.63 1 98.25 51 VAL B N 1
ATOM 1484 C CA . VAL B 1 51 ? -6.926 19.266 -0.417 1 98.25 51 VAL B CA 1
ATOM 1485 C C . VAL B 1 51 ? -6.418 20.109 0.757 1 98.25 51 VAL B C 1
ATOM 1487 O O . VAL B 1 51 ? -6.809 21.266 0.916 1 98.25 51 VAL B O 1
ATOM 1490 N N . VAL B 1 52 ? -5.668 19.516 1.603 1 97.75 52 VAL B N 1
ATOM 1491 C CA . VAL B 1 52 ? -4.887 20.219 2.615 1 97.75 52 VAL B CA 1
ATOM 1492 C C . VAL B 1 52 ? -3.426 20.297 2.182 1 97.75 52 VAL B C 1
ATOM 1494 O O . VAL B 1 52 ? -2.791 19.266 1.941 1 97.75 52 VAL B O 1
ATOM 1497 N N . GLU B 1 53 ? -2.926 21.438 2.125 1 96.81 53 GLU B N 1
ATOM 1498 C CA . GLU B 1 53 ? -1.545 21.609 1.681 1 96.81 53 GLU B CA 1
ATOM 1499 C C . GLU B 1 53 ? -0.616 21.875 2.859 1 96.81 53 GLU B C 1
ATOM 1501 O O . GLU B 1 53 ? -1.016 22.516 3.836 1 96.81 53 GLU B O 1
ATOM 1506 N N . LYS B 1 54 ? 0.591 21.359 2.754 1 96.56 54 LYS B N 1
ATOM 1507 C CA . LYS B 1 54 ? 1.683 21.641 3.684 1 96.56 54 LYS B CA 1
ATOM 1508 C C . LYS B 1 54 ? 1.258 21.375 5.125 1 96.56 54 LYS B C 1
ATOM 1510 O O . LYS B 1 54 ? 1.479 22.219 6.004 1 96.56 54 LYS B O 1
ATOM 1515 N N . GLN B 1 55 ? 0.552 20.344 5.312 1 96.31 55 GLN B N 1
ATOM 1516 C CA . GLN B 1 55 ? 0.202 19.938 6.668 1 96.31 55 GLN B CA 1
ATOM 1517 C C . GLN B 1 55 ? 1.38 19.25 7.359 1 96.31 55 GLN B C 1
ATOM 1519 O O . GLN B 1 55 ? 1.896 18.25 6.871 1 96.31 55 GLN B O 1
ATOM 1524 N N . GLU B 1 56 ? 1.764 19.812 8.461 1 95.5 56 GLU B N 1
ATOM 1525 C CA . GLU B 1 56 ? 2.848 19.203 9.219 1 95.5 56 GLU B CA 1
ATOM 1526 C C . GLU B 1 56 ? 2.379 17.922 9.914 1 95.5 56 GLU B C 1
ATOM 1528 O O . GLU B 1 56 ? 1.341 17.922 10.578 1 95.5 56 GLU B O 1
ATOM 1533 N N . ILE B 1 57 ? 3.201 16.859 9.727 1 96.06 57 ILE B N 1
ATOM 1534 C CA . ILE B 1 57 ? 2.934 15.625 10.453 1 96.06 57 ILE B CA 1
ATOM 1535 C C . ILE B 1 57 ? 4.23 15.086 11.055 1 96.06 57 ILE B C 1
ATOM 1537 O O . ILE B 1 57 ? 5.324 15.438 10.602 1 96.06 57 ILE B O 1
ATOM 1541 N N . GLU B 1 58 ? 4.02 14.32 12.086 1 96.44 58 GLU B N 1
ATOM 1542 C CA . GLU B 1 58 ? 5.168 13.664 12.703 1 96.44 58 GLU B CA 1
ATOM 1543 C C . GLU B 1 58 ? 5.016 12.148 12.68 1 96.44 58 GLU B C 1
ATOM 1545 O O . GLU B 1 58 ? 4.004 11.609 13.141 1 96.44 58 GLU B O 1
ATOM 1550 N N . VAL B 1 59 ? 5.996 11.523 12.086 1 96.19 59 VAL B N 1
ATOM 1551 C CA . VAL B 1 59 ? 6.102 10.07 12.086 1 96.19 59 VAL B CA 1
ATOM 1552 C C . VAL B 1 59 ? 7.48 9.648 12.586 1 96.19 59 VAL B C 1
ATOM 1554 O O . VAL B 1 59 ? 8.5 10.078 12.039 1 96.19 59 VAL B O 1
ATOM 1557 N N . ALA B 1 60 ? 7.582 8.781 13.609 1 94.94 60 ALA B N 1
ATOM 1558 C CA . ALA B 1 60 ? 8.828 8.281 14.188 1 94.94 60 ALA B CA 1
ATOM 1559 C C . ALA B 1 60 ? 9.805 9.422 14.445 1 94.94 60 ALA B C 1
ATOM 1561 O O . ALA B 1 60 ? 10.961 9.367 14.016 1 94.94 60 ALA B O 1
ATOM 1562 N N . LYS B 1 61 ? 9.398 10.5 15.008 1 94.19 61 LYS B N 1
ATOM 1563 C CA . LYS B 1 61 ? 10.195 11.641 15.461 1 94.19 61 LYS B CA 1
ATOM 1564 C C . LYS B 1 61 ? 10.641 12.5 14.281 1 94.19 61 LYS B C 1
ATOM 1566 O O . LYS B 1 61 ? 11.539 13.336 14.422 1 94.19 61 LYS B O 1
ATOM 1571 N N . THR B 1 62 ? 10.117 12.242 13.133 1 96.81 62 THR B N 1
ATOM 1572 C CA . THR B 1 62 ? 10.43 13.031 11.945 1 96.81 62 THR B CA 1
ATOM 1573 C C . THR B 1 62 ? 9.234 13.891 11.547 1 96.81 62 THR B C 1
ATOM 1575 O O . THR B 1 62 ? 8.125 13.383 11.367 1 96.81 62 THR B O 1
ATOM 1578 N N . ARG B 1 63 ? 9.508 15.125 11.352 1 96.25 63 ARG B N 1
ATOM 1579 C CA . ARG B 1 63 ? 8.445 16.062 11.016 1 96.25 63 ARG B CA 1
ATOM 1580 C C . ARG B 1 63 ? 8.648 16.641 9.609 1 96.25 63 ARG B C 1
ATOM 1582 O O . ARG B 1 63 ? 9.75 17.078 9.273 1 96.25 63 ARG B O 1
ATOM 1589 N N . MET B 1 64 ? 7.605 16.562 8.867 1 96.88 64 MET B N 1
ATOM 1590 C CA . MET B 1 64 ? 7.594 17.172 7.535 1 96.88 64 MET B CA 1
ATOM 1591 C C . MET B 1 64 ? 6.195 17.672 7.176 1 96.88 64 MET B C 1
ATOM 1593 O O . MET B 1 64 ? 5.211 17.266 7.801 1 96.88 64 MET B O 1
ATOM 1597 N N . ALA B 1 65 ? 6.188 18.516 6.238 1 97.12 65 ALA B N 1
ATOM 1598 C CA . ALA B 1 65 ? 4.914 19 5.711 1 97.12 65 ALA B CA 1
ATOM 1599 C C . ALA B 1 65 ? 4.531 18.25 4.438 1 97.12 65 ALA B C 1
ATOM 1601 O O . ALA B 1 65 ? 5.344 18.125 3.518 1 97.12 65 ALA B O 1
ATOM 1602 N N . LEU B 1 66 ? 3.326 17.797 4.414 1 97.81 66 LEU B N 1
ATOM 1603 C CA . LEU B 1 66 ? 2.82 17.062 3.26 1 97.81 66 LEU B CA 1
ATOM 1604 C C . LEU B 1 66 ? 1.44 17.562 2.857 1 97.81 66 LEU B C 1
ATOM 1606 O O . LEU B 1 66 ? 0.751 18.203 3.654 1 97.81 66 LEU B O 1
ATOM 1610 N N . SER B 1 67 ? 1.064 17.234 1.668 1 98.25 67 SER B N 1
ATOM 1611 C CA . SER B 1 67 ? -0.295 17.469 1.191 1 98.25 67 SER B CA 1
ATOM 1612 C C . SER B 1 67 ? -1.14 16.203 1.294 1 98.25 67 SER B C 1
ATOM 1614 O O . SER B 1 67 ? -0.631 15.094 1.119 1 98.25 67 SER B O 1
ATOM 1616 N N . PHE B 1 68 ? -2.367 16.469 1.522 1 97.94 68 PHE B N 1
ATOM 1617 C CA . PHE B 1 68 ? -3.33 15.383 1.655 1 97.94 68 PHE B CA 1
ATOM 1618 C C . PHE B 1 68 ? -4.605 15.688 0.875 1 97.94 68 PHE B C 1
ATOM 1620 O O . PHE B 1 68 ? -5.074 16.828 0.867 1 97.94 68 PHE B O 1
ATOM 1627 N N . LEU B 1 69 ? -5.105 14.656 0.222 1 98.06 69 LEU B N 1
ATOM 1628 C CA . LEU B 1 69 ? -6.5 14.742 -0.193 1 98.06 69 LEU B CA 1
ATOM 1629 C C . LEU B 1 69 ? -7.434 14.391 0.963 1 98.06 69 LEU B C 1
ATOM 1631 O O . LEU B 1 69 ? -7.137 13.5 1.762 1 98.06 69 LEU B O 1
ATOM 1635 N N . VAL B 1 70 ? -8.477 15.102 0.981 1 97.56 70 VAL B N 1
ATOM 1636 C CA . VAL B 1 70 ? -9.484 14.867 2.01 1 97.56 70 VAL B CA 1
ATOM 1637 C C . VAL B 1 70 ? -10.672 14.125 1.407 1 97.56 70 VAL B C 1
ATOM 1639 O O . VAL B 1 70 ? -11.289 14.594 0.45 1 97.56 70 VAL B O 1
ATOM 1642 N N . THR B 1 71 ? -10.922 12.969 1.968 1 96.62 71 THR B N 1
ATOM 1643 C CA . THR B 1 71 ? -12 12.133 1.457 1 96.62 71 THR B CA 1
ATOM 1644 C C . THR B 1 71 ? -12.852 11.594 2.602 1 96.62 71 THR B C 1
ATOM 1646 O O . THR B 1 71 ? -12.5 11.75 3.771 1 96.62 71 THR B O 1
ATOM 1649 N N . LYS B 1 72 ? -13.945 10.883 2.205 1 94 72 LYS B N 1
ATOM 1650 C CA . LYS B 1 72 ? -14.828 10.289 3.205 1 94 72 LYS B CA 1
ATOM 1651 C C . LYS B 1 72 ? -14.352 8.898 3.615 1 94 72 LYS B C 1
ATOM 1653 O O . LYS B 1 72 ? -14.945 8.266 4.484 1 94 72 LYS B O 1
ATOM 1658 N N . ALA B 1 73 ? -13.273 8.484 2.963 1 90.69 73 ALA B N 1
ATOM 1659 C CA . ALA B 1 73 ? -12.695 7.223 3.428 1 90.69 73 ALA B CA 1
ATOM 1660 C C . ALA B 1 73 ? -12.297 7.312 4.898 1 90.69 73 ALA B C 1
ATOM 1662 O O . ALA B 1 73 ? -11.867 8.367 5.367 1 90.69 73 ALA B O 1
ATOM 1663 N N . PRO B 1 74 ? -12.344 6.172 5.598 1 89.44 74 PRO B N 1
ATOM 1664 C CA . PRO B 1 74 ? -12.227 6.242 7.055 1 89.44 74 PRO B CA 1
ATOM 1665 C C . PRO B 1 74 ? -10.781 6.316 7.531 1 89.44 74 PRO B C 1
ATOM 1667 O O . PRO B 1 74 ? -10.516 6.75 8.656 1 89.44 74 PRO B O 1
ATOM 1670 N N . ASP B 1 75 ? -9.875 5.938 6.711 1 91.56 75 ASP B N 1
ATOM 1671 C CA . ASP B 1 75 ? -8.516 5.746 7.215 1 91.56 75 ASP B CA 1
ATOM 1672 C C . ASP B 1 75 ? -7.582 6.844 6.707 1 91.56 75 ASP B C 1
ATOM 1674 O O . ASP B 1 75 ? -7.742 7.336 5.59 1 91.56 75 ASP B O 1
ATOM 1678 N N . VAL B 1 76 ? -6.648 7.176 7.594 1 95.44 76 VAL B N 1
ATOM 1679 C CA . VAL B 1 76 ? -5.523 7.98 7.129 1 95.44 76 VAL B CA 1
ATOM 1680 C C . VAL B 1 76 ? -4.57 7.113 6.312 1 95.44 76 VAL B C 1
ATOM 1682 O O . VAL B 1 76 ? -4.191 6.02 6.742 1 95.44 76 VAL B O 1
ATOM 1685 N N . ILE B 1 77 ? -4.238 7.625 5.172 1 96.19 77 ILE B N 1
ATOM 1686 C CA . ILE B 1 77 ? -3.328 6.883 4.309 1 96.19 77 ILE B CA 1
ATOM 1687 C C . ILE B 1 77 ? -2.053 7.691 4.09 1 96.19 77 ILE B C 1
ATOM 1689 O O . ILE B 1 77 ? -2.109 8.852 3.662 1 96.19 77 ILE B O 1
ATOM 1693 N N . LEU B 1 78 ? -0.998 7.121 4.508 1 97.44 78 LEU B N 1
ATOM 1694 C CA . LEU B 1 78 ? 0.311 7.621 4.102 1 97.44 78 LEU B CA 1
ATOM 1695 C C . LEU B 1 78 ? 0.822 6.867 2.877 1 97.44 78 LEU B C 1
ATOM 1697 O O . LEU B 1 78 ? 1.312 5.742 2.994 1 97.44 78 LEU B O 1
ATOM 1701 N N . GLY B 1 79 ? 0.715 7.531 1.765 1 96.94 79 GLY B N 1
ATOM 1702 C CA . GLY B 1 79 ? 1.045 6.898 0.498 1 96.94 79 GLY B CA 1
ATOM 1703 C C . GLY B 1 79 ? 2.469 7.172 0.048 1 96.94 79 GLY B C 1
ATOM 1704 O O . GLY B 1 79 ? 3.355 7.387 0.876 1 96.94 79 GLY B O 1
ATOM 1705 N N . ARG B 1 80 ? 2.648 7.113 -1.254 1 97 80 ARG B N 1
ATOM 1706 C CA . ARG B 1 80 ? 3.965 7.207 -1.876 1 97 80 ARG B CA 1
ATOM 1707 C C . ARG B 1 80 ? 4.574 8.586 -1.654 1 97 80 ARG B C 1
ATOM 1709 O O . ARG B 1 80 ? 5.781 8.711 -1.417 1 97 80 ARG B O 1
ATOM 1716 N N . PRO B 1 81 ? 3.783 9.68 -1.683 1 97.69 81 PRO B N 1
ATOM 1717 C CA . PRO B 1 81 ? 4.422 10.961 -1.38 1 97.69 81 PRO B CA 1
ATOM 1718 C C . PRO B 1 81 ? 5.078 10.984 -0.001 1 97.69 81 PRO B C 1
ATOM 1720 O O . PRO B 1 81 ? 6.176 11.523 0.155 1 97.69 81 PRO B O 1
ATOM 1723 N N . PHE B 1 82 ? 4.379 10.422 0.907 1 98.12 82 PHE B N 1
ATOM 1724 C CA . PHE B 1 82 ? 4.973 10.281 2.23 1 98.12 82 PHE B CA 1
ATOM 1725 C C . PHE B 1 82 ? 6.227 9.422 2.172 1 98.12 82 PHE B C 1
ATOM 1727 O O . PHE B 1 82 ? 7.273 9.797 2.701 1 98.12 82 PHE B O 1
ATOM 1734 N N . LEU B 1 83 ? 6.137 8.305 1.561 1 98.38 83 LEU B N 1
ATOM 1735 C CA . LEU B 1 83 ? 7.238 7.348 1.521 1 98.38 83 LEU B CA 1
ATOM 1736 C C . LEU B 1 83 ? 8.469 7.965 0.871 1 98.38 83 LEU B C 1
ATOM 1738 O O . LEU B 1 83 ? 9.594 7.762 1.342 1 98.38 83 LEU B O 1
ATOM 1742 N N . PHE B 1 84 ? 8.25 8.734 -0.15 1 97.94 84 PHE B N 1
ATOM 1743 C CA . PHE B 1 84 ? 9.383 9.383 -0.81 1 97.94 84 PHE B CA 1
ATOM 1744 C C . PHE B 1 84 ? 9.898 10.547 0.024 1 97.94 84 PHE B C 1
ATOM 1746 O O . PHE B 1 84 ? 11.102 10.656 0.267 1 97.94 84 PHE B O 1
ATOM 1753 N N . ALA B 1 85 ? 9.039 11.359 0.508 1 98.06 85 ALA B N 1
ATOM 1754 C CA . ALA B 1 85 ? 9.461 12.539 1.257 1 98.06 85 ALA B CA 1
ATOM 1755 C C . ALA B 1 85 ? 10.297 12.148 2.471 1 98.06 85 ALA B C 1
ATOM 1757 O O . ALA B 1 85 ? 11.242 12.852 2.836 1 98.06 85 ALA B O 1
ATOM 1758 N N . TYR B 1 86 ? 9.961 11.062 3.041 1 98.56 86 TYR B N 1
ATOM 1759 C CA . TYR B 1 86 ? 10.602 10.633 4.281 1 98.56 86 TYR B CA 1
ATOM 1760 C C . TYR B 1 86 ? 11.758 9.688 3.996 1 98.56 86 TYR B C 1
ATOM 1762 O O . TYR B 1 86 ? 12.336 9.109 4.922 1 98.56 86 TYR B O 1
ATOM 1770 N N . ASN B 1 87 ? 12.039 9.492 2.727 1 98.56 87 ASN B N 1
ATOM 1771 C CA . ASN B 1 87 ? 13.039 8.484 2.369 1 98.56 87 ASN B CA 1
ATOM 1772 C C . ASN B 1 87 ? 12.812 7.18 3.135 1 98.56 87 ASN B C 1
ATOM 1774 O O . ASN B 1 87 ? 13.742 6.652 3.752 1 98.56 87 ASN B O 1
ATOM 1778 N N . ALA B 1 88 ? 11.672 6.656 3.092 1 98.69 88 ALA B N 1
ATOM 1779 C CA . ALA B 1 88 ? 11.242 5.566 3.961 1 98.69 88 ALA B CA 1
ATOM 1780 C C . ALA B 1 88 ? 11.812 4.23 3.494 1 98.69 88 ALA B C 1
ATOM 1782 O O . ALA B 1 88 ? 12.039 4.027 2.299 1 98.69 88 ALA B O 1
ATOM 1783 N N . VAL B 1 89 ? 12.039 3.387 4.398 1 98.75 89 VAL B N 1
ATOM 1784 C CA . VAL B 1 89 ? 12.328 1.976 4.176 1 98.75 89 VAL B CA 1
ATOM 1785 C C . VAL B 1 89 ? 11.359 1.11 4.973 1 98.75 89 VAL B C 1
ATOM 1787 O O . VAL B 1 89 ? 11.242 1.262 6.191 1 98.75 89 VAL B O 1
ATOM 1790 N N . LEU B 1 90 ? 10.688 0.284 4.309 1 98.62 90 LEU B N 1
ATOM 1791 C CA . LEU B 1 90 ? 9.82 -0.708 4.934 1 98.62 90 LEU B CA 1
ATOM 1792 C C . LEU B 1 90 ? 10.445 -2.098 4.863 1 98.62 90 LEU B C 1
ATOM 1794 O O . LEU B 1 90 ? 10.812 -2.562 3.783 1 98.62 90 LEU B O 1
ATOM 1798 N N . ALA B 1 91 ? 10.539 -2.662 5.988 1 98.69 91 ALA B N 1
ATOM 1799 C CA . ALA B 1 91 ? 11.078 -4.02 6.039 1 98.69 91 ALA B CA 1
ATOM 1800 C C . ALA B 1 91 ? 10.07 -4.98 6.672 1 98.69 91 ALA B C 1
ATOM 1802 O O . ALA B 1 91 ? 9.508 -4.695 7.73 1 98.69 91 ALA B O 1
ATOM 1803 N N . PHE B 1 92 ? 9.883 -6.082 6.027 1 98.06 92 PHE B N 1
ATOM 1804 C CA . PHE B 1 92 ? 8.969 -7.125 6.484 1 98.06 92 PHE B CA 1
ATOM 1805 C C . PHE B 1 92 ? 9.734 -8.391 6.852 1 98.06 92 PHE B C 1
ATOM 1807 O O . PHE B 1 92 ? 10.555 -8.875 6.07 1 98.06 92 PHE B O 1
ATOM 1814 N N . ASP B 1 93 ? 9.5 -8.883 7.988 1 97 93 ASP B N 1
ATOM 1815 C CA . ASP B 1 93 ? 10.156 -10.086 8.484 1 97 93 ASP B CA 1
ATOM 1816 C C . ASP B 1 93 ? 9.148 -11.211 8.727 1 97 93 ASP B C 1
ATOM 1818 O O . ASP B 1 93 ? 8.352 -11.141 9.656 1 97 93 ASP B O 1
ATOM 1822 N N . GLN B 1 94 ? 9.273 -12.227 7.914 1 96.25 94 GLN B N 1
ATOM 1823 C CA . GLN B 1 94 ? 8.328 -13.336 8.016 1 96.25 94 GLN B CA 1
ATOM 1824 C C . GLN B 1 94 ? 8.531 -14.109 9.312 1 96.25 94 GLN B C 1
ATOM 1826 O O . GLN B 1 94 ? 7.559 -14.539 9.945 1 96.25 94 GLN B O 1
ATOM 1831 N N . THR B 1 95 ? 9.742 -14.273 9.672 1 94.62 95 THR B N 1
ATOM 1832 C CA . THR B 1 95 ? 10.055 -15.078 10.844 1 94.62 95 THR B CA 1
ATOM 1833 C C . THR B 1 95 ? 9.562 -14.391 12.117 1 94.62 95 THR B C 1
ATOM 1835 O O . THR B 1 95 ? 8.898 -15.016 12.953 1 94.62 95 THR B O 1
ATOM 1838 N N . ARG B 1 96 ? 9.766 -13.148 12.219 1 93.69 96 ARG B N 1
ATOM 1839 C CA . ARG B 1 96 ? 9.383 -12.406 13.422 1 93.69 96 ARG B CA 1
ATOM 1840 C C . ARG B 1 96 ? 7.965 -11.852 13.289 1 93.69 96 ARG B C 1
ATOM 1842 O O . ARG B 1 96 ? 7.391 -11.367 14.273 1 93.69 96 ARG B O 1
ATOM 1849 N N . ARG B 1 97 ? 7.406 -11.867 12.062 1 92.06 97 ARG B N 1
ATOM 1850 C CA . ARG B 1 97 ? 6.109 -11.258 11.773 1 92.06 97 ARG B CA 1
ATOM 1851 C C . ARG B 1 97 ? 6.102 -9.781 12.141 1 92.06 97 ARG B C 1
ATOM 1853 O O . ARG B 1 97 ? 5.152 -9.297 12.758 1 92.06 97 ARG B O 1
ATOM 1860 N N . GLU B 1 98 ? 7.234 -9.109 11.805 1 94.75 98 GLU B N 1
ATOM 1861 C CA . GLU B 1 98 ? 7.391 -7.691 12.125 1 94.75 98 GLU B CA 1
ATOM 1862 C C . GLU B 1 98 ? 7.527 -6.852 10.859 1 94.75 98 GLU B C 1
ATOM 1864 O O . GLU B 1 98 ? 8.094 -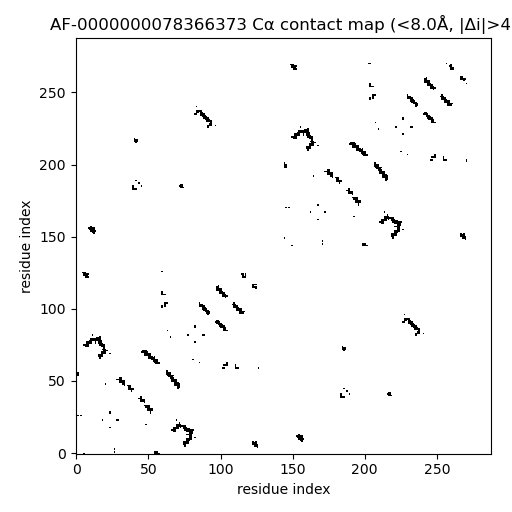7.305 9.867 1 94.75 98 GLU B O 1
ATOM 1869 N N . GLU B 1 99 ? 6.969 -5.754 10.938 1 96.69 99 GLU B N 1
ATOM 1870 C CA . GLU B 1 99 ? 7.133 -4.707 9.938 1 96.69 99 GLU B CA 1
ATOM 1871 C C . GLU B 1 99 ? 7.785 -3.463 10.531 1 96.69 99 GLU B C 1
ATOM 1873 O O . GLU B 1 99 ? 7.293 -2.918 11.523 1 96.69 99 GLU B O 1
ATOM 1878 N N . VAL B 1 100 ? 8.859 -3.039 9.961 1 97.81 100 VAL B N 1
ATOM 1879 C CA . VAL B 1 100 ? 9.602 -1.905 10.492 1 97.81 100 VAL B CA 1
ATOM 1880 C C . VAL B 1 100 ? 9.625 -0.773 9.469 1 97.81 100 VAL B C 1
ATOM 1882 O O . VAL B 1 100 ? 9.812 -1.012 8.273 1 97.81 100 VAL B O 1
ATOM 1885 N N . LEU B 1 101 ? 9.398 0.359 9.938 1 98.38 101 LEU B N 1
ATOM 1886 C CA . LEU B 1 101 ? 9.516 1.581 9.148 1 98.38 101 LEU B CA 1
ATOM 1887 C C . LEU B 1 101 ? 10.711 2.408 9.594 1 98.38 101 LEU B C 1
ATOM 1889 O O . LEU B 1 101 ? 10.852 2.727 10.781 1 98.38 101 LEU B O 1
ATOM 1893 N N . ARG B 1 102 ? 11.523 2.736 8.703 1 98.75 102 ARG B N 1
ATOM 1894 C CA . ARG B 1 102 ? 12.602 3.699 8.914 1 98.75 102 ARG B CA 1
ATOM 1895 C C . ARG B 1 102 ? 12.375 4.965 8.102 1 98.75 102 ARG B C 1
ATOM 1897 O O . ARG B 1 102 ? 11.953 4.898 6.941 1 98.75 102 ARG B O 1
ATOM 1904 N N . VAL B 1 103 ? 12.633 6.047 8.703 1 98.69 103 VAL B N 1
ATOM 1905 C CA . VAL B 1 103 ? 12.492 7.324 8 1 98.69 103 VAL B CA 1
ATOM 1906 C C . VAL B 1 103 ? 13.719 8.195 8.273 1 98.69 103 VAL B C 1
ATOM 1908 O O . VAL B 1 103 ? 14.5 7.914 9.18 1 98.69 103 VAL B O 1
ATOM 1911 N N . GLU B 1 104 ? 13.828 9.188 7.41 1 98.38 104 GLU B N 1
ATOM 1912 C CA . GLU B 1 104 ? 14.945 10.125 7.5 1 98.38 104 GLU B CA 1
ATOM 1913 C C . GLU B 1 104 ? 14.453 11.57 7.535 1 98.38 104 GLU B C 1
ATOM 1915 O O . GLU B 1 104 ? 13.594 11.953 6.742 1 98.38 104 GLU B O 1
ATOM 1920 N N . ASP B 1 105 ? 15.086 12.344 8.445 1 96.25 105 ASP B N 1
ATOM 1921 C CA . ASP B 1 105 ? 14.711 13.75 8.461 1 96.25 105 ASP B CA 1
ATOM 1922 C C . ASP B 1 105 ? 15.609 14.57 7.539 1 96.25 105 ASP B C 1
ATOM 1924 O O . ASP B 1 105 ? 16.484 14.023 6.871 1 96.25 105 ASP B O 1
ATOM 1928 N N . GLY B 1 106 ? 15.328 15.797 7.449 1 93.25 106 GLY B N 1
ATOM 1929 C CA . GLY B 1 106 ? 16.047 16.688 6.547 1 93.25 106 GLY B CA 1
ATOM 1930 C C . GLY B 1 106 ? 17.531 16.766 6.852 1 93.25 106 GLY B C 1
ATOM 1931 O O . GLY B 1 106 ? 18.328 17.141 5.988 1 93.25 106 GLY B O 1
ATOM 1932 N N . ALA B 1 107 ? 17.953 16.438 8.055 1 94.81 107 ALA B N 1
ATOM 1933 C CA . ALA B 1 107 ? 19.359 16.5 8.461 1 94.81 107 ALA B CA 1
ATOM 1934 C C . ALA B 1 107 ? 20.062 15.156 8.25 1 94.81 107 ALA B C 1
ATOM 1936 O O . ALA B 1 107 ? 21.25 15.023 8.539 1 94.81 107 ALA B O 1
ATOM 1937 N N . GLY B 1 108 ? 19.297 14.219 7.809 1 94.81 108 GLY B N 1
ATOM 1938 C CA . GLY B 1 108 ? 19.891 12.922 7.535 1 94.81 108 GLY B CA 1
ATOM 1939 C C . GLY B 1 108 ? 19.797 11.969 8.711 1 94.81 108 GLY B C 1
ATOM 1940 O O . GLY B 1 108 ? 20.297 10.844 8.648 1 94.81 108 GLY B O 1
ATOM 1941 N N . ASN B 1 109 ? 19.172 12.484 9.844 1 97.5 109 ASN B N 1
ATOM 1942 C CA . ASN B 1 109 ? 18.969 11.586 10.977 1 97.5 109 ASN B CA 1
ATOM 1943 C C . ASN B 1 109 ? 17.922 10.523 10.664 1 97.5 109 ASN B C 1
ATOM 1945 O O . ASN B 1 109 ? 16.891 10.82 10.031 1 97.5 109 ASN B O 1
ATOM 1949 N N . LYS B 1 110 ? 18.219 9.336 11.062 1 98 110 LYS B N 1
ATOM 1950 C CA . LYS B 1 110 ? 17.312 8.211 10.797 1 98 110 LYS B CA 1
ATOM 1951 C C . LYS B 1 110 ? 16.609 7.758 12.07 1 98 110 LYS B C 1
ATOM 1953 O O . LYS B 1 110 ? 17.219 7.723 13.141 1 98 110 LYS B O 1
ATOM 1958 N N . PHE B 1 111 ? 15.336 7.43 11.93 1 98.44 111 PHE B N 1
ATOM 1959 C CA . PHE B 1 111 ? 14.492 6.934 13.016 1 98.44 111 PHE B CA 1
ATOM 1960 C C . PHE B 1 111 ? 13.727 5.691 12.578 1 98.44 111 PHE B C 1
ATOM 1962 O O . PHE B 1 111 ? 13.414 5.531 11.398 1 98.44 111 PHE B O 1
ATOM 1969 N N . GLU B 1 112 ? 13.484 4.816 13.531 1 97.19 112 GLU B N 1
ATOM 1970 C CA . GLU B 1 112 ? 12.812 3.561 13.219 1 97.19 112 GLU B CA 1
ATOM 1971 C C . GLU B 1 112 ? 11.641 3.311 14.164 1 97.19 112 GLU B C 1
ATOM 1973 O O . GLU B 1 112 ? 11.703 3.682 15.344 1 97.19 112 GLU B O 1
ATOM 1978 N N . THR B 1 113 ? 10.617 2.756 13.641 1 95.69 113 THR B N 1
ATOM 1979 C CA . THR B 1 113 ? 9.484 2.32 14.461 1 95.69 113 THR B CA 1
ATOM 1980 C C . THR B 1 113 ? 8.891 1.028 13.914 1 95.69 113 THR B C 1
ATOM 1982 O O . THR B 1 113 ? 8.992 0.75 12.719 1 95.69 113 THR B O 1
ATOM 1985 N N . THR B 1 114 ? 8.352 0.261 14.734 1 94.06 114 THR B N 1
ATOM 1986 C CA . THR B 1 114 ? 7.621 -0.933 14.32 1 94.06 114 THR B CA 1
ATOM 1987 C C . THR B 1 114 ? 6.176 -0.589 13.961 1 94.06 114 THR B C 1
ATOM 1989 O O . THR B 1 114 ? 5.52 0.175 14.672 1 94.06 114 THR B O 1
ATOM 1992 N N . ILE B 1 115 ? 5.816 -1.088 12.812 1 92.06 115 ILE B N 1
ATOM 1993 C CA . ILE B 1 115 ? 4.43 -0.89 12.406 1 92.06 115 ILE B CA 1
ATOM 1994 C C . ILE B 1 115 ? 3.557 -1.995 12.992 1 92.06 115 ILE B C 1
ATOM 1996 O O . ILE B 1 115 ? 3.916 -3.174 12.938 1 92.06 115 ILE B O 1
ATOM 2000 N N . CYS B 1 116 ? 2.535 -1.601 13.516 1 77.25 116 CYS B N 1
ATOM 2001 C CA . CYS B 1 116 ? 1.616 -2.553 14.125 1 77.25 116 CYS B CA 1
ATOM 2002 C C . CYS B 1 116 ? 0.592 -3.053 13.109 1 77.25 116 CYS B C 1
ATOM 2004 O O . CYS B 1 116 ? 0.156 -2.297 12.242 1 77.25 116 CYS B O 1
ATOM 2006 N N . GLN B 1 117 ? 0.592 -4.367 12.977 1 64.94 117 GLN B N 1
ATOM 2007 C CA . GLN B 1 117 ? -0.399 -4.945 12.078 1 64.94 117 GLN B CA 1
ATOM 2008 C C . GLN B 1 117 ? -1.809 -4.801 12.641 1 64.94 117 GLN B C 1
ATOM 2010 O O . GLN B 1 117 ? -2.006 -4.879 13.859 1 64.94 117 GLN B O 1
ATOM 2015 N N . PRO B 1 118 ? -2.582 -4.066 11.844 1 50.12 118 PRO B N 1
ATOM 2016 C CA . PRO B 1 118 ? -3.939 -4.012 12.391 1 50.12 118 PRO B CA 1
ATOM 2017 C C . PRO B 1 118 ? -4.434 -5.367 12.883 1 50.12 118 PRO B C 1
ATOM 2019 O O . PRO B 1 118 ? -4.152 -6.395 12.266 1 50.12 118 PRO B O 1
ATOM 2022 N N . GLN B 1 119 ? -4.25 -5.66 14.242 1 40.81 119 GLN B N 1
ATOM 2023 C CA . GLN B 1 119 ? -5.023 -6.852 14.578 1 40.81 119 GLN B CA 1
ATOM 2024 C C . GLN B 1 119 ? -6.266 -6.965 13.695 1 40.81 119 GLN B C 1
ATOM 2026 O O . GLN B 1 119 ? -6.516 -6.102 12.852 1 40.81 119 GLN B O 1
ATOM 2031 N N . SER B 1 120 ? -7.527 -7.02 14.164 1 35.88 120 SER B N 1
ATOM 2032 C CA . SER B 1 120 ? -8.719 -6.805 13.352 1 35.88 120 SER B CA 1
ATOM 2033 C C . SER B 1 120 ? -8.617 -5.516 12.547 1 35.88 120 SER B C 1
ATOM 2035 O O . SER B 1 120 ? -7.715 -4.707 12.773 1 35.88 120 SER B O 1
ATOM 2037 N N . GLY B 1 121 ? -9.445 -4.746 11.812 1 34.91 121 GLY B N 1
ATOM 2038 C CA . GLY B 1 121 ? -9.562 -3.48 11.109 1 34.91 121 GLY B CA 1
ATOM 2039 C C . GLY B 1 121 ? -8.688 -2.387 11.695 1 34.91 121 GLY B C 1
ATOM 2040 O O . GLY B 1 121 ? -8.664 -1.266 11.18 1 34.91 121 GLY B O 1
ATOM 2041 N N . LYS B 1 122 ? -8.453 -2.252 12.977 1 33.66 122 LYS B N 1
ATOM 2042 C CA . LYS B 1 122 ? -8.031 -0.961 13.516 1 33.66 122 LYS B CA 1
ATOM 2043 C C . LYS B 1 122 ? -6.523 -0.783 13.414 1 33.66 122 LYS B C 1
ATOM 2045 O O . LYS B 1 122 ? -5.758 -1.587 13.953 1 33.66 122 LYS B O 1
ATOM 2050 N N . TRP B 1 123 ? -5.945 -0.226 12.383 1 34.38 123 TRP B N 1
ATOM 2051 C CA . TRP B 1 123 ? -4.531 0.031 12.125 1 34.38 123 TRP B CA 1
ATOM 2052 C C . TRP B 1 123 ? -3.953 0.967 13.18 1 34.38 123 TRP B C 1
ATOM 2054 O O . TRP B 1 123 ? -4.441 2.086 13.359 1 34.38 123 TRP B O 1
ATOM 2064 N N . GLN B 1 124 ? -3.658 0.652 14.484 1 29.22 124 GLN B N 1
ATOM 2065 C CA . GLN B 1 124 ? -3.119 1.621 15.43 1 29.22 124 GLN B CA 1
ATOM 2066 C C . GLN B 1 124 ? -1.659 1.938 15.125 1 29.22 124 GLN B C 1
ATOM 2068 O O . GLN B 1 124 ? -0.817 1.037 15.094 1 29.22 124 GLN B O 1
ATOM 2073 N N . VAL B 1 125 ? -1.249 2.623 14.211 1 33.59 125 VAL B N 1
ATOM 2074 C CA . VAL B 1 125 ? 0.127 3.092 14.094 1 33.59 125 VAL B CA 1
ATOM 2075 C C . VAL B 1 125 ? 0.562 3.768 15.391 1 33.59 125 VAL B C 1
ATOM 2077 O O . VAL B 1 125 ? 0.171 4.902 15.664 1 33.59 125 VAL B O 1
ATOM 2080 N N . SER B 1 126 ? 0.298 3.256 16.672 1 27.53 126 SER B N 1
ATOM 2081 C CA . SER B 1 126 ? 0.605 4.051 17.859 1 27.53 126 SER B CA 1
ATOM 2082 C C . SER B 1 126 ? 2.111 4.215 18.047 1 27.53 126 SER B C 1
ATOM 2084 O O . SER B 1 126 ? 2.885 3.322 17.688 1 27.53 126 SER B O 1
ATOM 2086 N N . ALA B 1 127 ? 2.701 5.465 17.938 1 32.72 127 ALA B N 1
ATOM 2087 C CA . ALA B 1 127 ? 3.98 5.891 18.5 1 32.72 127 ALA B CA 1
ATOM 2088 C C . ALA B 1 127 ? 4.219 5.258 19.875 1 32.72 127 ALA B C 1
ATOM 2090 O O . ALA B 1 127 ? 3.533 5.59 20.844 1 32.72 127 ALA B O 1
ATOM 2091 N N . GLU B 1 128 ? 4.586 3.99 20.141 1 29.83 128 GLU B N 1
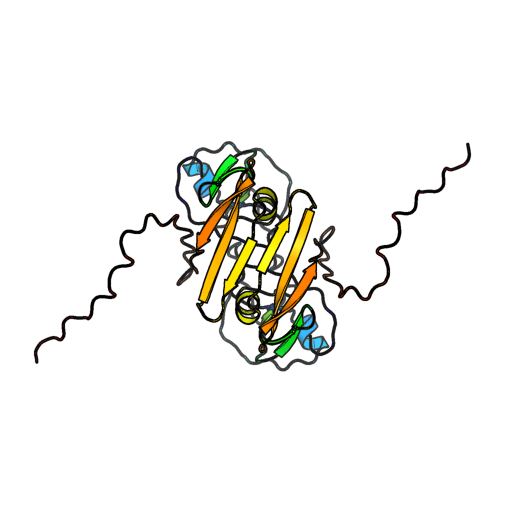ATOM 2092 C CA . GLU B 1 128 ? 4.781 3.42 21.469 1 29.83 128 GLU B CA 1
ATOM 2093 C C . GLU B 1 128 ? 5.766 4.254 22.297 1 29.83 128 GLU B C 1
ATOM 2095 O O . GLU B 1 128 ? 6.926 4.406 21.906 1 29.83 128 GLU B O 1
ATOM 2100 N N . GLU B 1 129 ? 5.359 5.191 23.094 1 30.56 129 GLU B N 1
ATOM 2101 C CA . GLU B 1 129 ? 5.824 5.168 24.469 1 30.56 129 GLU B CA 1
ATOM 2102 C C . GLU B 1 129 ? 5.625 3.791 25.094 1 30.56 129 GLU B C 1
ATOM 2104 O O . GLU B 1 129 ? 4.613 3.543 25.75 1 30.56 129 GLU B O 1
ATOM 2109 N N . GLU B 1 130 ? 5.578 2.682 24.781 1 27.33 130 GLU B N 1
ATOM 2110 C CA . GLU B 1 130 ? 5.402 1.624 25.781 1 27.33 130 GLU B CA 1
ATOM 2111 C C . GLU B 1 130 ? 6.406 1.767 26.922 1 27.33 130 GLU B C 1
ATOM 2113 O O . GLU B 1 130 ? 7.613 1.866 26.688 1 27.33 130 GLU B O 1
ATOM 2118 N N . GLU B 1 131 ? 5.781 1.892 28.312 1 27.67 131 GLU B N 1
ATOM 2119 C CA . GLU B 1 131 ? 5.289 0.896 29.266 1 27.67 131 GLU B CA 1
ATOM 2120 C C . GLU B 1 131 ? 5.301 -0.502 28.656 1 27.67 131 GLU B C 1
ATOM 2122 O O . GLU B 1 131 ? 5.012 -0.666 27.469 1 27.67 131 GLU B O 1
ATOM 2127 N N . ARG B 1 132 ? 5.703 -1.662 29.453 1 26.53 132 ARG B N 1
ATOM 2128 C CA . ARG B 1 132 ? 5.871 -3.076 29.141 1 26.53 132 ARG B CA 1
ATOM 2129 C C . ARG B 1 132 ? 4.66 -3.619 28.391 1 26.53 132 ARG B C 1
ATOM 2131 O O . ARG B 1 132 ? 3.518 -3.355 28.781 1 26.53 132 ARG B O 1
ATOM 2138 N N . CYS B 1 133 ? 4.52 -3.955 27.016 1 26.23 133 CYS B N 1
ATOM 2139 C CA . CYS B 1 133 ? 3.533 -4.965 26.672 1 26.23 133 CYS B CA 1
ATOM 2140 C C . CYS B 1 133 ? 3.33 -5.957 27.797 1 26.23 133 CYS B C 1
ATOM 2142 O O . CYS B 1 133 ? 4.23 -6.738 28.125 1 26.23 133 CYS B O 1
ATOM 2144 N N . HIS B 1 134 ? 2.678 -5.527 28.859 1 24.94 134 HIS B N 1
ATOM 2145 C CA . HIS B 1 134 ? 2.236 -6.32 30.016 1 24.94 134 HIS B CA 1
ATOM 2146 C C . HIS B 1 134 ? 1.902 -7.75 29.594 1 24.94 134 HIS B C 1
ATOM 2148 O O . HIS B 1 134 ? 1.481 -7.988 28.453 1 24.94 134 HIS B O 1
ATOM 2154 N N . ARG B 1 135 ? 2.236 -8.797 30.469 1 24.31 135 ARG B N 1
ATOM 2155 C CA . ARG B 1 135 ? 2.062 -10.234 30.609 1 24.31 135 ARG B CA 1
ATOM 2156 C C . ARG B 1 135 ? 0.618 -10.641 30.344 1 24.31 135 ARG B C 1
ATOM 2158 O O . ARG B 1 135 ? -0.31 -10.078 30.922 1 24.31 135 ARG B O 1
ATOM 2165 N N . CYS B 1 136 ? 0.216 -11.023 29.031 1 26.31 136 CYS B N 1
ATOM 2166 C CA . CYS B 1 136 ? -0.98 -11.852 28.953 1 26.31 136 CYS B CA 1
ATOM 2167 C C . CYS B 1 136 ? -1.157 -12.672 30.219 1 26.31 136 CYS B C 1
ATOM 2169 O O . CYS B 1 136 ? -0.309 -13.5 30.562 1 26.31 136 CYS B O 1
ATOM 2171 N N . GLY B 1 137 ? -1.624 -12.008 31.203 1 25.73 137 GLY B N 1
ATOM 2172 C CA . GLY B 1 137 ? -1.987 -12.523 32.5 1 25.73 137 GLY B CA 1
ATOM 2173 C C . GLY B 1 137 ? -2.658 -13.883 32.438 1 25.73 137 GLY B C 1
ATOM 2174 O O . GLY B 1 137 ? -3.508 -14.125 31.594 1 25.73 137 GLY B O 1
ATOM 2175 N N . GLU B 1 138 ? -1.943 -14.953 32.844 1 27.41 138 GLU B N 1
ATOM 2176 C CA . GLU B 1 138 ? -2.418 -16.297 33.156 1 27.41 138 GLU B CA 1
ATOM 2177 C C . GLU B 1 138 ? -3.766 -16.266 33.875 1 27.41 138 GLU B C 1
ATOM 2179 O O . GLU B 1 138 ? -3.961 -15.484 34.781 1 27.41 138 GLU B O 1
ATOM 2184 N N . PRO B 1 139 ? -4.879 -16.531 33.156 1 28.11 139 PRO B N 1
ATOM 2185 C CA . PRO B 1 139 ? -6.031 -16.672 34.031 1 28.11 139 PRO B CA 1
ATOM 2186 C C . PRO B 1 139 ? -5.688 -17.391 35.344 1 28.11 139 PRO B C 1
ATOM 2188 O O . PRO B 1 139 ? -4.734 -18.188 35.375 1 28.11 139 PRO B O 1
ATOM 2191 N N . PRO B 1 140 ? -5.965 -16.812 36.438 1 26.45 140 PRO B N 1
ATOM 2192 C CA . PRO B 1 140 ? -5.742 -17.484 37.719 1 26.45 140 PRO B CA 1
ATOM 2193 C C . PRO B 1 140 ? -6.195 -18.953 37.688 1 26.45 140 PRO B C 1
ATOM 2195 O O . PRO B 1 140 ? -7.195 -19.281 37.062 1 26.45 140 PRO B O 1
ATOM 2198 N N . ALA B 1 141 ? -5.234 -19.891 37.625 1 25.2 141 ALA B N 1
ATOM 2199 C CA . ALA B 1 141 ? -5.547 -21.281 37.969 1 25.2 141 ALA B CA 1
ATOM 2200 C C . ALA B 1 141 ? -6.535 -21.359 39.125 1 25.2 141 ALA B C 1
ATOM 2202 O O . ALA B 1 141 ? -6.262 -20.859 40.219 1 25.2 141 ALA B O 1
ATOM 2203 N N . GLU B 1 142 ? -7.852 -21.062 38.719 1 21.83 142 GLU B N 1
ATOM 2204 C CA . GLU B 1 142 ? -8.789 -21.453 39.781 1 21.83 142 GLU B CA 1
ATOM 2205 C C . GLU B 1 142 ? -8.367 -22.781 40.406 1 21.83 142 GLU B C 1
ATOM 2207 O O . GLU B 1 142 ? -7.922 -23.703 39.719 1 21.83 142 GLU B O 1
ATOM 2212 N N . ASP B 1 143 ? -7.812 -22.719 41.625 1 22.91 143 ASP B N 1
ATOM 2213 C CA . ASP B 1 143 ? -7.652 -23.734 42.656 1 22.91 143 ASP B CA 1
ATOM 2214 C C . ASP B 1 143 ? -8.844 -24.688 42.656 1 22.91 143 ASP B C 1
ATOM 2216 O O . ASP B 1 143 ? -9.977 -24.281 42.906 1 22.91 143 ASP B O 1
ATOM 2220 N N . PHE B 1 144 ? -8.867 -25.672 41.625 1 19.91 144 PHE B N 1
ATOM 2221 C CA . PHE B 1 144 ? -9.594 -26.797 42.219 1 19.91 144 PHE B CA 1
ATOM 2222 C C . PHE B 1 144 ? -8.734 -27.516 43.25 1 19.91 144 PHE B C 1
ATOM 2224 O O . PHE B 1 144 ? -7.508 -27.484 43.188 1 19.91 144 PHE B O 1
#

InterPro domains:
  IPR021109 Aspartic peptidase domain superfamily [G3DSA:2.40.70.10] (1-105)
  IPR021109 Aspartic peptidase domain superfamily [SSF50630] (3-91)

Foldseek 3Di:
DLPDQFFAAEEAPDPFWEDEPVVCVVSVADWDDDPDWDADPVGDTFDFPGKGFQCWDDDQNAIGGGMHTYGNDDHTYDYDVNCVVFVWDWDADPVVRWIKIWGAYPVRDIGMDIFDDPPPPGRRSDDDDPPPPDDPDDDPPPDD/DLPDQAFAAEEAPDPFWEDEPVVCVVSVADWDDDPDWDADPVRDTFDFPGKGFQCWDDDQNAIGGGMHTYGNDDHTYDYDVNCVVFVWDWDADPVVRWIKIWGAYPVGDIGMDIFDDPPPPGRNSDPDPDDPPDPPDDPPPPDD

pLDDT: mean 82.04, std 26.06, range [19.91, 98.75]

Organism: NCBI:txid1165861

Nearest PDB structures (foldseek):
  3s8i-assembly1_A  TM=7.245E-01  e=1.584E-05  Homo sapiens
  3jvy-assembly1_B  TM=7.680E-01  e=3.348E-03  Human immunodeficiency virus type 1 (BRU ISOLATE)
  5b18-assembly1_B  TM=7.107E-01  e=1.152E-02  Human immunodeficiency virus 1
  3cz8-assembly1_B  TM=6.650E-01  e=3.706E-01  Bacillus subtilis subsp. subtilis str. 168
  3cz8-assembly1_A  TM=5.320E-01  e=3.106E-01  Bacillus subtilis subsp. subtilis str. 168